Protein AF-A0A6I2MLL9-F1 (afdb_monomer)

Structure (mmCIF, N/CA/C/O backbone):
data_AF-A0A6I2MLL9-F1
#
_entry.id   AF-A0A6I2MLL9-F1
#
loop_
_atom_site.group_PDB
_atom_site.id
_atom_site.type_symbol
_atom_site.label_atom_id
_atom_site.label_alt_id
_atom_site.label_comp_id
_atom_site.label_asym_id
_atom_site.label_entity_id
_atom_site.label_seq_id
_atom_site.pdbx_PDB_ins_code
_atom_site.Cartn_x
_atom_site.Cartn_y
_atom_site.Cartn_z
_atom_site.occupancy
_atom_site.B_iso_or_equiv
_atom_site.auth_seq_id
_atom_site.auth_comp_id
_atom_site.auth_asym_id
_atom_site.auth_atom_id
_atom_site.pdbx_PDB_model_num
ATOM 1 N N . MET A 1 1 ? 61.452 -0.035 50.278 1.00 51.75 1 MET A N 1
ATOM 2 C CA . MET A 1 1 ? 60.110 0.114 49.667 1.00 51.75 1 MET A CA 1
ATOM 3 C C . MET A 1 1 ? 59.082 0.071 50.789 1.00 51.75 1 MET A C 1
ATOM 5 O O . MET A 1 1 ? 59.136 -0.863 51.577 1.00 51.75 1 MET A O 1
ATOM 9 N N . LYS A 1 2 ? 58.245 1.106 50.955 1.00 53.69 2 LYS A N 1
ATOM 10 C CA . LYS A 1 2 ? 57.252 1.154 52.046 1.00 53.69 2 LYS A CA 1
ATOM 11 C C . LYS A 1 2 ? 56.033 0.285 51.686 1.00 53.69 2 LYS A C 1
ATOM 13 O O . LYS A 1 2 ? 55.600 0.358 50.537 1.00 53.69 2 LYS A O 1
ATOM 18 N N . PRO A 1 3 ? 55.494 -0.520 52.620 1.00 58.69 3 PRO A N 1
ATOM 19 C CA . PRO A 1 3 ? 54.324 -1.349 52.356 1.00 58.69 3 PRO A CA 1
ATOM 20 C C . PRO A 1 3 ? 53.085 -0.472 52.155 1.00 58.69 3 PRO A C 1
ATOM 22 O O . PRO A 1 3 ? 52.876 0.505 52.876 1.00 58.69 3 PRO A O 1
ATOM 25 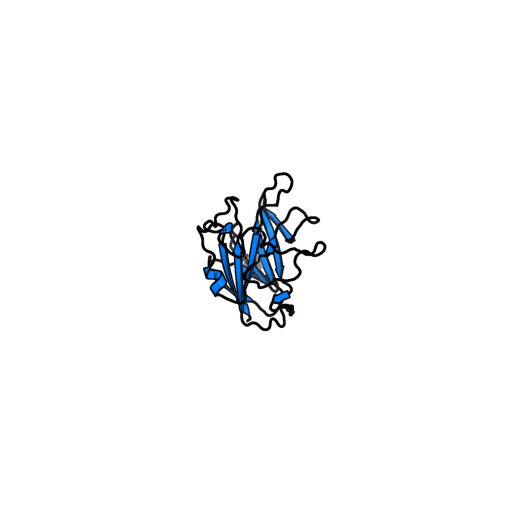N N . ILE A 1 4 ? 52.277 -0.819 51.155 1.00 56.56 4 ILE A N 1
ATOM 26 C CA . ILE A 1 4 ? 50.992 -0.170 50.893 1.00 56.56 4 ILE A CA 1
ATOM 27 C C . ILE A 1 4 ? 50.044 -0.541 52.046 1.00 56.56 4 ILE A C 1
ATOM 29 O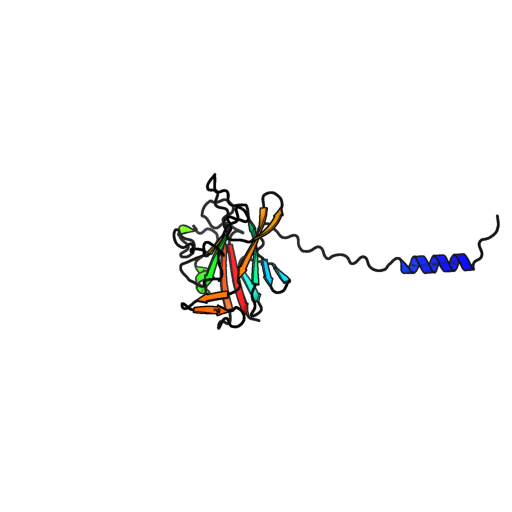 O . ILE A 1 4 ? 49.896 -1.729 52.338 1.00 56.56 4 ILE A O 1
ATOM 33 N N . PRO A 1 5 ? 49.412 0.434 52.719 1.00 59.66 5 PRO A N 1
ATOM 34 C CA . PRO A 1 5 ? 48.500 0.157 53.819 1.00 59.66 5 PRO A CA 1
ATOM 35 C C . PRO A 1 5 ? 47.262 -0.600 53.319 1.00 59.66 5 PRO A C 1
ATOM 37 O O . PRO A 1 5 ? 46.650 -0.241 52.312 1.00 59.66 5 PRO A O 1
ATOM 40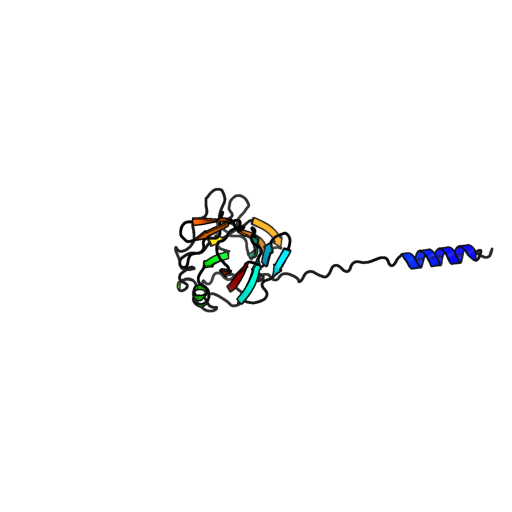 N N . THR A 1 6 ? 46.883 -1.649 54.050 1.00 58.16 6 THR A N 1
ATOM 41 C CA . THR A 1 6 ? 45.830 -2.628 53.717 1.00 58.16 6 THR A CA 1
ATOM 42 C C . THR A 1 6 ? 44.459 -1.995 53.447 1.00 58.16 6 THR A C 1
ATOM 44 O O . THR A 1 6 ? 43.634 -2.560 52.733 1.00 58.16 6 THR A O 1
ATOM 47 N N . THR A 1 7 ? 44.225 -0.788 53.960 1.00 57.75 7 THR A N 1
ATOM 48 C CA . THR A 1 7 ? 43.013 0.011 53.739 1.00 57.75 7 THR A CA 1
ATOM 49 C C . THR A 1 7 ? 42.881 0.544 52.309 1.00 57.75 7 THR A C 1
ATOM 51 O O . THR A 1 7 ? 41.764 0.651 51.808 1.00 57.75 7 THR A O 1
ATOM 54 N N . ILE A 1 8 ? 43.990 0.811 51.608 1.00 58.75 8 ILE A N 1
ATOM 55 C CA . ILE A 1 8 ? 43.969 1.261 50.203 1.00 58.75 8 ILE A CA 1
ATOM 56 C C . ILE A 1 8 ? 43.625 0.093 49.264 1.00 58.75 8 ILE A C 1
ATOM 58 O O . ILE A 1 8 ? 42.927 0.279 48.268 1.00 58.75 8 ILE A O 1
ATOM 62 N N . LEU A 1 9 ? 44.040 -1.129 49.615 1.00 56.50 9 LEU A N 1
ATOM 63 C CA . LEU A 1 9 ? 43.758 -2.330 48.824 1.00 56.50 9 LEU A CA 1
ATOM 64 C C . LEU A 1 9 ? 42.257 -2.680 48.823 1.00 56.50 9 LEU A C 1
ATOM 66 O O . LEU A 1 9 ? 41.707 -3.041 47.785 1.00 56.50 9 LEU A O 1
ATOM 70 N N . LEU A 1 10 ? 41.575 -2.500 49.960 1.00 57.16 10 LEU A N 1
ATOM 71 C CA . LEU A 1 10 ? 40.127 -2.720 50.079 1.00 57.16 10 LEU A CA 1
ATOM 72 C C . LEU A 1 10 ? 39.295 -1.699 49.285 1.00 57.16 10 LEU A C 1
ATOM 74 O O . LEU A 1 10 ? 38.270 -2.065 48.710 1.00 57.16 10 LEU A O 1
ATOM 78 N N . ALA A 1 11 ? 39.747 -0.445 49.192 1.00 57.94 11 ALA A N 1
ATOM 79 C CA . ALA A 1 11 ? 39.049 0.590 48.428 1.00 57.94 11 ALA A CA 1
ATOM 80 C C . ALA A 1 11 ? 39.082 0.326 46.909 1.00 57.94 11 ALA A C 1
ATOM 82 O O . ALA A 1 11 ? 38.084 0.537 46.223 1.00 57.94 11 ALA A O 1
ATOM 83 N N . ILE A 1 12 ? 40.192 -0.202 46.380 1.00 58.03 12 ILE A N 1
ATOM 84 C CA . ILE A 1 12 ? 40.334 -0.517 44.946 1.00 58.03 12 ILE A CA 1
ATOM 85 C C . ILE A 1 12 ? 39.449 -1.711 44.546 1.00 58.03 12 ILE A C 1
ATOM 87 O O . ILE A 1 12 ? 38.826 -1.691 43.484 1.00 58.03 12 ILE A O 1
ATOM 91 N N . ILE A 1 13 ? 39.312 -2.715 45.420 1.00 57.06 13 ILE A N 1
ATOM 92 C CA . ILE A 1 13 ? 38.417 -3.864 45.195 1.00 57.06 13 ILE A CA 1
ATOM 93 C C . ILE A 1 13 ? 36.946 -3.413 45.148 1.00 57.06 13 ILE A C 1
ATOM 95 O O . ILE A 1 13 ? 36.179 -3.890 44.312 1.00 57.06 13 ILE A O 1
ATOM 99 N N . PHE A 1 14 ? 36.556 -2.438 45.976 1.00 55.62 14 PHE A N 1
ATOM 100 C CA . PHE A 1 14 ? 35.184 -1.918 45.989 1.00 55.62 14 PHE A CA 1
ATOM 101 C C . PHE A 1 14 ? 34.828 -1.102 44.728 1.00 55.62 14 PHE A C 1
ATOM 103 O O . PHE A 1 14 ? 33.675 -1.111 44.286 1.00 55.62 14 PHE A O 1
ATOM 110 N N . PHE A 1 15 ? 35.809 -0.438 44.104 1.00 53.84 15 PHE A N 1
ATOM 111 C CA . PHE A 1 15 ? 35.608 0.281 42.838 1.00 53.84 15 PHE A CA 1
ATOM 112 C C . PHE A 1 15 ? 35.533 -0.653 41.620 1.00 53.84 15 PHE A C 1
ATOM 114 O O . PHE A 1 15 ? 34.729 -0.407 40.720 1.00 53.84 15 PHE A O 1
ATOM 121 N N . LEU A 1 16 ? 36.281 -1.760 41.605 1.00 53.75 16 LEU A N 1
ATOM 122 C CA . LEU A 1 16 ? 36.230 -2.733 40.503 1.00 53.75 16 LEU A CA 1
ATOM 123 C C . LEU A 1 16 ? 34.915 -3.531 40.463 1.00 53.75 16 LEU A C 1
ATOM 125 O O . LEU A 1 16 ? 34.459 -3.901 39.383 1.00 53.75 16 LEU A O 1
ATOM 129 N N . LEU A 1 17 ? 34.253 -3.729 41.607 1.00 51.34 17 LEU A N 1
ATOM 130 C CA . LEU A 1 17 ? 32.960 -4.426 41.677 1.00 51.34 17 LEU A CA 1
ATOM 131 C C . LEU A 1 17 ? 31.766 -3.579 41.202 1.00 51.34 17 LEU A C 1
ATOM 133 O O . LEU A 1 17 ? 30.697 -4.125 40.940 1.00 51.34 17 LEU A O 1
ATOM 137 N N . ASN A 1 18 ? 31.932 -2.261 41.042 1.00 53.94 18 ASN A N 1
ATOM 138 C CA . ASN A 1 18 ? 30.868 -1.365 40.570 1.00 53.94 18 ASN A CA 1
ATOM 139 C C . ASN A 1 18 ? 30.982 -0.979 39.083 1.00 53.94 18 ASN A C 1
ATOM 141 O O . ASN A 1 18 ? 30.074 -0.335 38.558 1.00 53.94 18 ASN A O 1
ATOM 145 N N . ALA A 1 19 ? 32.046 -1.395 38.384 1.00 51.09 19 ALA A N 1
ATOM 146 C CA . ALA A 1 19 ? 32.244 -1.105 36.959 1.00 51.09 19 ALA A CA 1
ATOM 147 C C . ALA A 1 19 ? 31.409 -1.999 36.015 1.00 51.09 19 ALA A C 1
ATOM 149 O O . ALA A 1 19 ? 31.299 -1.713 34.826 1.00 51.09 19 ALA A O 1
ATOM 150 N N . CYS A 1 20 ? 30.757 -3.045 36.530 1.00 52.75 20 CYS A N 1
ATOM 151 C CA . CYS A 1 20 ? 29.800 -3.861 35.778 1.00 52.75 20 CYS A CA 1
ATOM 152 C C . CYS A 1 20 ? 28.363 -3.360 35.985 1.00 52.75 20 CYS A C 1
ATOM 154 O O . CYS A 1 20 ? 27.497 -4.076 36.482 1.00 52.75 20 CYS A O 1
ATOM 156 N N . LYS A 1 21 ? 28.087 -2.111 35.600 1.00 48.53 21 LYS A N 1
ATOM 157 C CA . LYS A 1 21 ? 26.710 -1.647 35.400 1.00 48.53 21 LYS A CA 1
ATOM 158 C C . LYS A 1 21 ? 26.449 -1.465 33.910 1.00 48.53 21 LYS A C 1
ATOM 160 O O . LYS A 1 21 ? 26.687 -0.415 33.332 1.00 48.53 21 LYS A O 1
ATOM 165 N N . THR A 1 22 ? 25.915 -2.543 33.342 1.00 51.97 22 THR A N 1
ATOM 166 C CA . THR A 1 22 ? 24.921 -2.515 32.267 1.00 51.97 22 THR A CA 1
ATOM 167 C C . THR A 1 22 ? 25.407 -1.973 30.921 1.00 51.97 22 THR A C 1
ATOM 169 O O . THR A 1 22 ? 24.968 -0.919 30.463 1.00 51.97 22 THR A O 1
ATOM 172 N N . LEU A 1 23 ? 26.186 -2.781 30.192 1.00 46.34 23 LEU A N 1
ATOM 173 C CA . LEU A 1 23 ? 25.999 -2.813 28.741 1.00 46.34 23 LEU A CA 1
ATOM 174 C C . LEU A 1 23 ? 24.584 -3.359 28.515 1.00 46.34 23 LEU A C 1
ATOM 176 O O . LEU A 1 23 ? 24.350 -4.563 28.604 1.00 46.34 23 LEU A O 1
ATOM 180 N N . LYS A 1 24 ? 23.613 -2.470 28.290 1.00 42.84 24 LYS A N 1
ATOM 181 C CA . LYS A 1 24 ? 22.367 -2.875 27.646 1.00 42.84 24 LYS A CA 1
ATOM 182 C C . LYS A 1 24 ? 22.778 -3.358 26.266 1.00 42.84 24 LYS A C 1
ATOM 184 O O . LYS A 1 24 ? 23.082 -2.546 25.395 1.00 42.84 24 LYS A O 1
ATOM 189 N N . THR A 1 25 ? 22.854 -4.671 26.101 1.00 38.62 25 THR A N 1
ATOM 190 C CA . THR A 1 25 ? 22.885 -5.306 24.795 1.00 38.62 25 THR A CA 1
ATOM 191 C C . THR A 1 25 ? 21.660 -4.777 24.068 1.00 38.62 25 THR A C 1
ATOM 193 O O . THR A 1 25 ? 20.533 -5.130 24.405 1.00 38.62 25 THR A O 1
ATOM 196 N N . SER A 1 26 ? 21.876 -3.821 23.165 1.00 45.06 26 SER A N 1
ATOM 197 C CA . SER A 1 26 ? 20.872 -3.437 22.188 1.00 45.06 26 SER A CA 1
ATOM 198 C C . SER A 1 26 ? 20.525 -4.731 21.475 1.00 45.06 26 SER A C 1
ATOM 200 O O . SER A 1 26 ? 21.386 -5.303 20.802 1.00 45.06 26 SER A O 1
ATOM 202 N N . GLU A 1 27 ? 19.329 -5.265 21.725 1.00 40.50 27 GLU A N 1
ATOM 203 C CA . GLU A 1 27 ? 18.805 -6.355 20.919 1.00 40.50 27 GLU A CA 1
ATOM 204 C C . GLU A 1 27 ? 18.926 -5.889 19.474 1.00 40.50 27 GLU A C 1
ATOM 206 O O . GLU A 1 27 ? 18.352 -4.862 19.098 1.00 40.50 27 GLU A O 1
ATOM 211 N N . ALA A 1 28 ? 19.767 -6.579 18.700 1.00 40.81 28 ALA A N 1
ATOM 212 C CA . ALA A 1 28 ? 19.935 -6.288 17.293 1.00 40.81 28 ALA A CA 1
ATOM 213 C C . ALA A 1 28 ? 18.543 -6.365 16.669 1.00 40.81 28 ALA A C 1
ATOM 215 O O . ALA A 1 28 ? 17.958 -7.446 16.578 1.00 40.81 28 ALA A O 1
ATOM 216 N N . GLN A 1 29 ? 17.990 -5.202 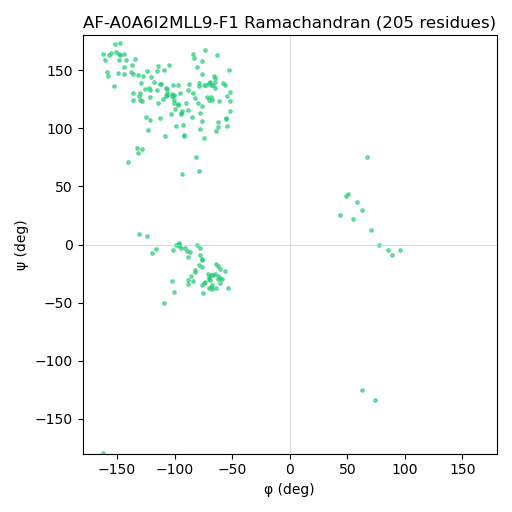16.315 1.00 46.34 29 GLN A N 1
ATOM 217 C CA . GLN A 1 29 ? 16.730 -5.129 15.596 1.00 46.34 29 GLN A CA 1
ATOM 218 C C . GLN A 1 29 ? 16.874 -6.042 14.373 1.00 46.34 29 GLN A C 1
ATOM 220 O O . GLN A 1 29 ? 17.917 -5.980 13.708 1.00 46.34 29 GLN A O 1
ATOM 225 N N . PRO A 1 30 ? 15.906 -6.935 14.101 1.00 51.78 30 PRO A N 1
ATOM 226 C CA . PRO A 1 30 ? 15.998 -7.838 12.965 1.00 51.78 30 PRO A CA 1
ATOM 227 C C . PRO A 1 30 ? 16.300 -7.014 11.713 1.00 51.78 30 PRO A C 1
ATOM 229 O O . PRO A 1 30 ? 15.601 -6.047 11.414 1.00 51.78 30 PRO A O 1
ATOM 232 N N . LYS A 1 31 ? 17.399 -7.353 11.028 1.00 58.50 31 LYS A N 1
ATOM 233 C CA . LYS A 1 31 ? 17.868 -6.615 9.856 1.00 58.50 31 LYS A CA 1
ATOM 234 C C . LYS A 1 31 ? 16.795 -6.708 8.773 1.00 58.50 31 LYS A C 1
ATOM 236 O O . LYS A 1 31 ? 16.625 -7.766 8.171 1.00 58.50 31 LYS A O 1
ATOM 241 N N . MET A 1 32 ? 16.071 -5.610 8.578 1.00 63.16 32 MET A N 1
ATOM 242 C CA . MET A 1 32 ? 14.992 -5.483 7.606 1.00 63.16 32 MET A CA 1
ATOM 243 C C . MET A 1 32 ? 15.505 -5.870 6.215 1.00 63.16 32 MET A C 1
ATOM 245 O O . MET A 1 32 ? 16.550 -5.389 5.765 1.00 63.16 32 MET A O 1
ATOM 249 N N . THR A 1 33 ? 14.797 -6.775 5.548 1.00 75.88 33 THR A N 1
ATOM 250 C CA . THR A 1 33 ? 15.112 -7.176 4.179 1.00 75.88 33 THR A CA 1
ATOM 251 C C . THR A 1 33 ? 14.510 -6.189 3.187 1.00 75.88 33 THR A C 1
ATOM 253 O O . THR A 1 33 ? 13.557 -5.465 3.478 1.00 75.88 33 THR A O 1
ATOM 256 N N . THR A 1 34 ? 15.027 -6.193 1.962 1.00 77.62 34 THR A N 1
ATOM 257 C CA . THR A 1 34 ? 14.516 -5.348 0.876 1.00 77.62 34 THR A CA 1
ATOM 258 C C . THR A 1 34 ? 13.064 -5.673 0.508 1.00 77.62 34 THR A C 1
ATOM 260 O O . THR A 1 34 ? 12.392 -4.840 -0.093 1.00 77.62 34 THR A O 1
ATOM 263 N N . THR A 1 35 ? 12.568 -6.857 0.892 1.00 83.19 35 THR A N 1
ATOM 264 C CA . THR A 1 35 ? 11.205 -7.352 0.630 1.00 83.19 35 THR A CA 1
ATOM 265 C C . THR A 1 35 ? 10.238 -7.182 1.799 1.00 83.19 35 THR A C 1
ATOM 267 O O . THR A 1 35 ? 9.069 -7.567 1.694 1.00 83.19 35 THR A O 1
ATOM 270 N N . ASP A 1 36 ? 10.708 -6.630 2.915 1.00 90.00 36 ASP A N 1
ATOM 271 C CA . ASP A 1 36 ? 9.875 -6.472 4.096 1.00 90.00 36 ASP A CA 1
ATOM 272 C C . ASP A 1 36 ? 8.853 -5.353 3.888 1.00 90.00 36 ASP A C 1
ATOM 274 O O . ASP A 1 36 ? 9.156 -4.270 3.382 1.00 90.00 36 ASP A O 1
ATOM 278 N N . LEU A 1 37 ? 7.628 -5.640 4.321 1.00 97.44 37 LEU A N 1
ATOM 279 C CA . LEU A 1 37 ? 6.569 -4.662 4.510 1.00 97.44 37 LEU A CA 1
ATOM 280 C C . LEU A 1 37 ? 6.381 -4.483 6.012 1.00 97.44 37 LEU A C 1
ATOM 282 O O . LEU A 1 37 ? 6.331 -5.462 6.756 1.00 97.44 37 LEU A O 1
ATOM 286 N N . ILE A 1 38 ? 6.269 -3.242 6.458 1.00 97.81 38 ILE A N 1
ATOM 287 C CA . ILE A 1 38 ? 6.095 -2.894 7.864 1.00 97.81 38 ILE A CA 1
ATOM 288 C C . ILE A 1 38 ? 4.804 -2.107 8.011 1.00 97.81 38 ILE A C 1
ATOM 290 O O . ILE A 1 38 ? 4.561 -1.154 7.276 1.00 97.81 38 ILE A O 1
ATOM 294 N N . VAL A 1 39 ? 4.001 -2.486 8.999 1.00 98.31 39 VAL A N 1
ATOM 295 C CA . VAL A 1 39 ? 2.899 -1.666 9.501 1.00 98.31 39 VAL A CA 1
ATOM 296 C C . VAL A 1 39 ? 3.431 -0.863 10.682 1.00 98.31 39 VAL A C 1
ATOM 298 O O . VAL A 1 39 ? 3.812 -1.447 11.700 1.00 98.31 39 VAL A O 1
ATOM 301 N N . PHE A 1 40 ? 3.483 0.461 10.551 1.00 98.31 40 PHE A N 1
ATOM 302 C CA . PHE A 1 40 ? 3.945 1.359 11.607 1.00 98.31 40 PHE A CA 1
ATOM 303 C C . PHE A 1 40 ? 2.776 2.125 12.221 1.00 98.31 40 PHE A C 1
ATOM 305 O O . PHE A 1 40 ? 1.987 2.743 11.513 1.00 98.31 40 PHE A O 1
ATOM 312 N N . GLN A 1 41 ? 2.656 2.083 13.547 1.00 97.94 41 GLN A N 1
ATOM 313 C CA . GLN A 1 41 ? 1.609 2.797 14.276 1.00 97.94 41 GLN A CA 1
ATOM 314 C C . GLN A 1 41 ? 2.067 3.131 15.696 1.00 97.94 41 GLN A C 1
ATOM 316 O O . GLN A 1 41 ? 2.628 2.272 16.376 1.00 97.94 41 GLN A O 1
ATOM 321 N N . ASP A 1 42 ? 1.793 4.356 16.159 1.00 95.69 42 ASP A N 1
ATOM 322 C CA . ASP A 1 42 ? 2.120 4.825 17.517 1.00 95.69 42 ASP A CA 1
ATOM 323 C C . ASP A 1 42 ? 3.597 4.559 17.904 1.00 95.69 42 ASP A C 1
ATOM 325 O O . ASP A 1 42 ? 3.900 4.073 18.993 1.00 95.69 42 ASP A O 1
ATOM 329 N N . GLY A 1 43 ? 4.538 4.818 16.987 1.00 96.25 43 GLY A N 1
ATOM 330 C CA . GLY A 1 43 ? 5.971 4.602 17.235 1.00 96.25 43 GLY A CA 1
ATOM 331 C C . GLY A 1 43 ? 6.429 3.140 17.159 1.00 96.25 43 GLY A C 1
ATOM 332 O O . GLY A 1 43 ? 7.617 2.871 17.328 1.00 96.25 43 GLY A O 1
ATOM 333 N N . LYS A 1 44 ? 5.523 2.191 16.895 1.00 96.75 44 LYS A N 1
ATOM 334 C CA . LYS A 1 44 ? 5.823 0.758 16.842 1.00 96.75 44 LYS A CA 1
ATOM 335 C C . LYS A 1 44 ? 5.815 0.230 15.411 1.00 96.75 44 LYS A C 1
ATOM 337 O O . LYS A 1 44 ? 4.819 0.358 14.703 1.00 96.75 44 LYS A O 1
ATOM 342 N N . GLU A 1 45 ? 6.889 -0.455 15.031 1.00 96.00 45 GLU A N 1
ATOM 343 C CA . GLU A 1 45 ? 6.974 -1.225 13.788 1.00 96.00 45 GLU A CA 1
ATOM 344 C C . GLU A 1 45 ? 6.461 -2.660 14.002 1.00 96.00 45 GLU A C 1
ATOM 346 O O . GLU A 1 45 ? 6.797 -3.330 14.980 1.00 96.00 45 GLU A O 1
ATOM 351 N N . THR A 1 46 ? 5.614 -3.134 13.087 1.00 96.44 46 THR A N 1
ATOM 352 C CA . THR A 1 46 ? 5.187 -4.536 12.992 1.00 96.44 46 THR A CA 1
ATOM 353 C C . THR A 1 46 ? 5.568 -5.061 11.615 1.00 96.44 46 THR A C 1
ATOM 355 O O . THR A 1 46 ? 4.966 -4.675 10.613 1.00 96.44 46 THR A O 1
ATOM 358 N N . VAL A 1 47 ? 6.584 -5.920 11.564 1.00 95.50 47 VAL A N 1
ATOM 359 C CA . VAL A 1 47 ? 7.077 -6.518 10.318 1.00 95.50 47 VAL A CA 1
ATOM 360 C C . VAL A 1 47 ? 6.099 -7.587 9.825 1.00 95.50 47 VAL A C 1
ATOM 362 O O . VAL A 1 47 ? 5.602 -8.397 10.604 1.00 95.50 47 VAL A O 1
ATOM 365 N N . VAL A 1 48 ? 5.837 -7.595 8.519 1.00 95.50 48 VAL A N 1
ATOM 366 C CA . VAL A 1 48 ? 5.025 -8.599 7.821 1.00 95.50 48 VAL A CA 1
ATOM 367 C C . VAL A 1 48 ? 5.948 -9.704 7.308 1.00 95.50 48 VAL A C 1
ATOM 369 O O . VAL A 1 48 ? 6.524 -9.631 6.214 1.00 95.50 48 VAL A O 1
ATOM 372 N N . HIS A 1 49 ? 6.092 -10.750 8.112 1.00 87.00 49 HIS A N 1
ATOM 373 C CA . HIS A 1 49 ? 7.004 -11.856 7.848 1.00 87.00 49 HIS A CA 1
ATOM 374 C C . HIS A 1 49 ? 6.501 -12.784 6.740 1.00 87.00 49 HIS A C 1
ATOM 376 O O . HIS A 1 49 ? 7.299 -13.354 5.992 1.00 87.00 49 HIS A O 1
ATOM 382 N N . LYS A 1 50 ? 5.180 -12.950 6.607 1.00 92.69 50 LYS A N 1
ATOM 383 C CA . LYS A 1 50 ? 4.583 -13.928 5.685 1.00 92.69 50 LYS A CA 1
ATOM 384 C C . LYS A 1 50 ? 4.002 -13.258 4.436 1.00 92.69 50 LYS A C 1
ATOM 386 O O . LYS A 1 50 ? 3.611 -12.096 4.483 1.00 92.69 50 LYS A O 1
ATOM 391 N N . PRO A 1 51 ? 3.904 -13.975 3.298 1.00 94.62 51 PRO A N 1
ATOM 392 C CA . PRO A 1 51 ? 3.184 -13.476 2.125 1.00 94.62 51 PRO A CA 1
ATOM 393 C C . PRO A 1 51 ? 1.714 -13.157 2.409 1.00 94.62 51 PRO A C 1
ATOM 395 O O . PRO A 1 51 ? 1.151 -12.273 1.776 1.00 94.62 51 PRO A O 1
ATOM 398 N N . VAL A 1 52 ? 1.103 -13.862 3.365 1.00 97.25 52 VAL A N 1
ATOM 399 C CA . VAL A 1 52 ? -0.258 -13.613 3.844 1.00 97.25 52 VAL A CA 1
ATOM 400 C C . VAL A 1 52 ? -0.223 -13.507 5.360 1.00 97.25 52 VAL A C 1
ATOM 402 O O . VAL A 1 52 ? 0.232 -14.438 6.029 1.00 97.25 52 VAL A O 1
ATOM 405 N N . GLU A 1 53 ? -0.693 -12.390 5.909 1.00 97.44 53 GLU A N 1
ATOM 406 C CA . GLU A 1 53 ? -0.605 -12.145 7.346 1.00 97.44 53 GLU A CA 1
ATOM 407 C C . GLU A 1 53 ? -1.764 -11.298 7.881 1.00 97.44 53 GLU A C 1
ATOM 409 O O . GLU A 1 53 ? -2.315 -10.436 7.199 1.00 97.44 53 GLU A O 1
ATOM 414 N N . THR A 1 54 ? -2.151 -11.555 9.132 1.00 98.19 54 THR A N 1
ATOM 415 C CA . THR A 1 54 ? -3.091 -10.702 9.865 1.00 98.19 54 THR A CA 1
ATOM 416 C C . THR A 1 54 ? -2.315 -9.796 10.807 1.00 98.19 54 THR A C 1
ATOM 418 O O . THR A 1 54 ? -1.616 -10.291 11.687 1.00 98.19 54 THR A O 1
ATOM 421 N N . VAL A 1 55 ? -2.510 -8.485 10.687 1.00 98.00 55 VAL A N 1
ATOM 422 C CA . VAL A 1 55 ? -1.907 -7.488 11.574 1.00 98.00 55 VAL A CA 1
ATOM 423 C C . VAL A 1 55 ? -3.009 -6.784 12.360 1.00 98.00 55 VAL A C 1
ATOM 425 O O . VAL A 1 55 ? -4.038 -6.385 11.812 1.00 98.00 55 VAL A O 1
ATOM 428 N N . LYS A 1 56 ? -2.812 -6.656 13.675 1.00 97.75 56 LYS A N 1
ATOM 429 C CA . LYS A 1 56 ? -3.734 -5.926 14.551 1.00 97.75 56 LYS A CA 1
ATOM 430 C C . LYS A 1 56 ? -3.321 -4.462 14.645 1.00 97.75 56 LYS A C 1
ATOM 432 O O . LYS A 1 56 ? -2.235 -4.176 15.150 1.00 97.75 56 LYS A O 1
ATOM 437 N N . ILE A 1 57 ? -4.219 -3.558 14.280 1.00 97.62 57 ILE A N 1
ATOM 438 C CA . ILE A 1 57 ? -4.022 -2.106 14.352 1.00 97.62 57 ILE A CA 1
ATOM 439 C C . ILE A 1 57 ? -4.992 -1.479 15.359 1.00 97.62 57 ILE A C 1
ATOM 441 O O . ILE A 1 57 ? -6.083 -1.987 15.596 1.00 97.62 57 ILE A O 1
ATOM 445 N N . GLY A 1 58 ? -4.591 -0.393 16.005 1.00 97.06 58 GLY A N 1
ATOM 446 C CA . GLY A 1 58 ? -5.489 0.455 16.781 1.00 97.06 58 GLY A CA 1
ATOM 447 C C . GLY A 1 58 ? -6.387 1.305 15.880 1.00 97.06 58 GLY A C 1
ATOM 448 O O . GLY A 1 58 ? -6.144 1.438 14.680 1.00 97.06 58 GLY A O 1
ATOM 449 N N . LYS A 1 59 ? -7.414 1.914 16.479 1.00 96.00 59 LYS A N 1
ATOM 450 C CA . LYS A 1 59 ? -8.292 2.900 15.830 1.00 96.00 59 LYS A CA 1
ATOM 451 C C . LYS A 1 59 ? -7.619 4.276 15.757 1.00 96.00 59 LYS A C 1
ATOM 453 O O . LYS A 1 59 ? -8.033 5.227 16.415 1.00 96.00 59 LYS A O 1
ATOM 458 N N . LYS A 1 60 ? -6.509 4.339 15.031 1.00 96.69 60 LYS A N 1
ATOM 459 C CA . LYS A 1 60 ? -5.689 5.531 14.803 1.00 96.69 60 LYS A CA 1
ATOM 460 C C . LYS A 1 60 ? -5.008 5.422 13.448 1.00 96.69 60 LYS A C 1
ATOM 462 O O . LYS A 1 60 ? -4.955 4.341 12.862 1.00 96.69 60 LYS A O 1
ATOM 467 N N . GLU A 1 61 ? -4.483 6.543 12.985 1.00 97.38 61 GLU A N 1
ATOM 468 C CA . GLU A 1 61 ? -3.633 6.626 11.801 1.00 97.38 61 GLU A CA 1
ATOM 469 C C . GLU A 1 61 ? -2.462 5.640 11.903 1.00 97.38 61 GLU A C 1
ATOM 471 O O . GLU A 1 61 ? -2.022 5.271 12.998 1.00 97.38 61 GLU A O 1
ATOM 476 N N . PHE A 1 62 ? -2.001 5.158 10.759 1.00 98.12 62 PHE A N 1
ATOM 477 C CA . PHE A 1 62 ? -0.847 4.273 10.643 1.00 98.12 62 PHE A CA 1
ATOM 478 C C . PHE A 1 62 ? -0.210 4.484 9.273 1.00 98.12 62 PHE A C 1
ATOM 480 O O . PHE A 1 62 ? -0.773 5.167 8.419 1.00 98.12 62 PHE A O 1
ATOM 487 N N . SER A 1 63 ? 0.941 3.871 9.046 1.00 98.38 63 SER A N 1
ATOM 488 C CA . SER A 1 63 ? 1.606 3.908 7.752 1.00 98.38 63 SER A CA 1
ATOM 489 C C . SER A 1 63 ? 2.105 2.527 7.339 1.00 98.38 63 SER A C 1
ATOM 491 O O . SER A 1 63 ? 2.248 1.604 8.154 1.00 98.38 63 SER A O 1
ATOM 493 N N . LEU A 1 64 ? 2.341 2.377 6.039 1.00 98.62 64 LEU A N 1
ATOM 494 C CA . LEU A 1 64 ? 3.071 1.250 5.474 1.00 98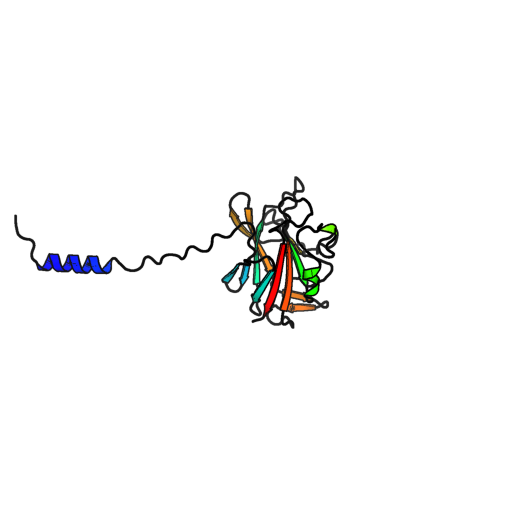.62 64 LEU A CA 1
ATOM 495 C C . LEU A 1 64 ? 4.488 1.702 5.139 1.00 98.62 64 LEU A C 1
ATOM 497 O O . LEU A 1 64 ? 4.662 2.686 4.424 1.00 98.62 64 LEU A O 1
ATOM 501 N N . ARG A 1 65 ? 5.494 0.968 5.615 1.00 98.06 65 ARG A N 1
ATOM 502 C CA . ARG A 1 65 ? 6.907 1.232 5.317 1.00 98.06 65 ARG A CA 1
ATOM 503 C C . ARG A 1 65 ? 7.538 0.064 4.587 1.00 98.06 65 ARG A C 1
ATOM 505 O O . ARG A 1 65 ? 7.264 -1.091 4.912 1.00 98.06 65 ARG A O 1
ATOM 512 N N . PHE A 1 66 ? 8.376 0.360 3.606 1.00 97.19 66 PHE A N 1
ATOM 513 C CA . PHE A 1 66 ? 8.994 -0.649 2.745 1.00 97.19 66 PHE A CA 1
ATOM 514 C C . PHE A 1 66 ? 10.209 -0.077 2.012 1.00 97.19 66 PHE A C 1
ATOM 516 O O . PHE A 1 66 ? 10.376 1.139 1.926 1.00 97.19 66 PHE A O 1
ATOM 523 N N . TYR A 1 67 ? 11.043 -0.959 1.456 1.00 95.69 67 TYR A N 1
ATOM 524 C CA . TYR A 1 67 ? 12.139 -0.559 0.574 1.00 95.69 67 TYR A CA 1
ATOM 525 C C . TYR A 1 67 ? 11.745 -0.637 -0.900 1.00 95.69 67 TYR A C 1
ATOM 527 O O . TYR A 1 67 ? 11.285 -1.682 -1.379 1.00 95.69 67 TYR A O 1
ATOM 535 N N . ASN A 1 68 ? 12.008 0.439 -1.640 1.00 95.81 68 ASN A N 1
ATOM 536 C CA . ASN A 1 68 ? 11.911 0.452 -3.098 1.00 95.81 68 ASN A CA 1
ATOM 537 C C . ASN A 1 68 ? 12.998 1.333 -3.727 1.00 95.81 68 ASN A C 1
ATOM 539 O O . ASN A 1 68 ? 13.621 2.141 -3.044 1.00 95.81 68 ASN A O 1
ATOM 543 N N . LYS A 1 69 ? 13.228 1.175 -5.030 1.00 95.44 69 LYS A N 1
ATOM 544 C CA . LYS A 1 69 ? 14.106 2.065 -5.796 1.00 95.44 69 LYS A CA 1
ATOM 545 C C . LYS A 1 69 ? 13.406 3.395 -6.096 1.00 95.44 69 LYS A C 1
ATOM 547 O O . LYS A 1 69 ? 12.177 3.485 -6.087 1.00 95.44 69 LYS A O 1
ATOM 552 N N . ARG A 1 70 ? 14.204 4.428 -6.368 1.00 95.62 70 ARG A N 1
ATOM 553 C CA . ARG A 1 70 ? 13.725 5.741 -6.824 1.00 95.62 70 ARG A CA 1
ATOM 554 C C . ARG A 1 70 ? 13.064 5.614 -8.198 1.00 95.62 70 ARG A C 1
ATOM 556 O O . ARG A 1 70 ? 13.578 4.905 -9.054 1.00 95.62 70 ARG A O 1
ATOM 563 N N . TYR A 1 71 ? 11.958 6.317 -8.423 1.00 94.50 71 TYR A N 1
ATOM 564 C CA . TYR A 1 71 ? 11.379 6.457 -9.758 1.00 94.50 71 TYR A CA 1
ATOM 565 C C . TYR A 1 71 ? 12.279 7.345 -10.621 1.00 94.50 71 TYR A C 1
ATOM 567 O O . TYR A 1 71 ? 12.536 8.492 -10.244 1.00 94.50 71 TYR A O 1
ATOM 575 N N . ASP A 1 72 ? 12.700 6.824 -11.773 1.00 93.12 72 ASP A N 1
ATOM 576 C CA . ASP A 1 72 ? 13.458 7.551 -12.789 1.00 93.12 72 ASP A CA 1
ATOM 577 C C . ASP A 1 72 ? 12.512 8.019 -13.911 1.00 93.12 72 ASP A C 1
ATOM 579 O O . ASP A 1 72 ? 12.099 7.216 -14.758 1.00 93.12 72 ASP A O 1
ATOM 583 N N . PRO A 1 73 ? 12.122 9.306 -13.918 1.00 89.25 73 PRO A N 1
ATOM 584 C CA . PRO A 1 73 ? 11.228 9.839 -14.933 1.00 89.25 73 PRO A CA 1
ATOM 585 C C . PRO A 1 73 ? 11.898 10.090 -16.285 1.00 89.25 73 PRO A C 1
ATOM 587 O O . PRO A 1 73 ? 11.173 10.223 -17.266 1.00 89.25 73 PRO A O 1
ATOM 590 N N . GLU A 1 74 ? 13.226 10.195 -16.344 1.00 91.25 74 GLU A N 1
ATOM 591 C CA . GLU A 1 74 ? 13.952 10.474 -17.588 1.00 91.25 74 GLU A CA 1
ATOM 592 C C . GLU A 1 74 ? 13.999 9.218 -18.457 1.00 91.25 74 GLU A C 1
ATOM 594 O O . GLU A 1 74 ? 13.723 9.278 -19.653 1.00 91.25 74 GLU A O 1
ATOM 599 N N . ASN A 1 75 ? 14.243 8.066 -17.826 1.00 91.06 75 ASN A N 1
ATOM 600 C CA . ASN A 1 75 ? 14.271 6.761 -18.490 1.00 91.06 75 ASN A CA 1
ATOM 601 C C . ASN A 1 75 ? 12.941 5.991 -18.390 1.00 91.06 75 ASN A C 1
ATOM 603 O O . ASN A 1 75 ? 12.835 4.873 -18.890 1.00 91.06 75 ASN A O 1
ATOM 607 N N . ILE A 1 76 ? 11.917 6.575 -17.752 1.00 88.12 76 ILE A N 1
ATOM 608 C CA . ILE A 1 76 ? 10.576 5.985 -17.569 1.00 88.12 76 ILE A CA 1
ATOM 609 C C . ILE A 1 76 ? 10.647 4.636 -16.814 1.00 88.12 76 ILE A C 1
ATOM 611 O O . ILE A 1 76 ? 9.882 3.703 -17.060 1.00 88.12 76 ILE A O 1
ATOM 615 N N . ILE A 1 77 ? 11.562 4.519 -15.847 1.00 90.88 77 ILE A N 1
ATOM 616 C CA . ILE A 1 77 ? 11.745 3.295 -15.052 1.00 90.88 77 ILE A CA 1
ATOM 617 C C . ILE A 1 77 ? 10.880 3.383 -13.795 1.00 90.88 77 ILE A C 1
ATOM 619 O O . ILE A 1 77 ? 11.264 3.960 -12.776 1.00 90.88 77 ILE A O 1
ATOM 623 N N . LEU A 1 78 ? 9.678 2.812 -13.881 1.00 89.31 78 LEU A N 1
ATOM 624 C CA . LEU A 1 78 ? 8.590 2.965 -12.910 1.00 89.31 78 LEU A CA 1
ATOM 625 C C . LEU A 1 78 ? 8.728 2.054 -11.677 1.00 89.31 78 LEU A C 1
ATOM 627 O O . LEU A 1 78 ? 7.972 1.099 -11.500 1.00 89.31 78 LEU A O 1
ATOM 631 N N . HIS A 1 79 ? 9.633 2.393 -10.761 1.00 93.56 79 HIS A N 1
ATOM 632 C CA . HIS A 1 79 ? 9.717 1.733 -9.455 1.00 93.56 79 HIS A CA 1
ATOM 633 C C . HIS A 1 79 ? 8.579 2.170 -8.525 1.00 93.56 79 HIS A C 1
ATOM 635 O O . HIS A 1 79 ? 8.676 3.161 -7.799 1.00 93.56 79 HIS A O 1
ATOM 641 N N . TH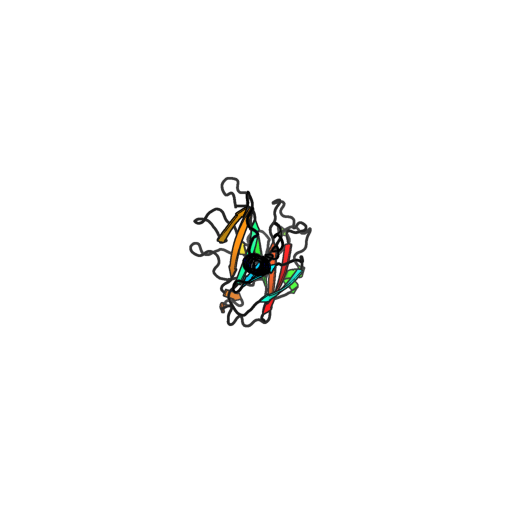R A 1 80 ? 7.473 1.425 -8.556 1.00 94.44 80 THR A N 1
ATOM 642 C CA . THR A 1 80 ? 6.246 1.779 -7.830 1.00 94.44 80 THR A CA 1
ATOM 643 C C . THR A 1 80 ? 5.783 0.689 -6.887 1.00 94.44 80 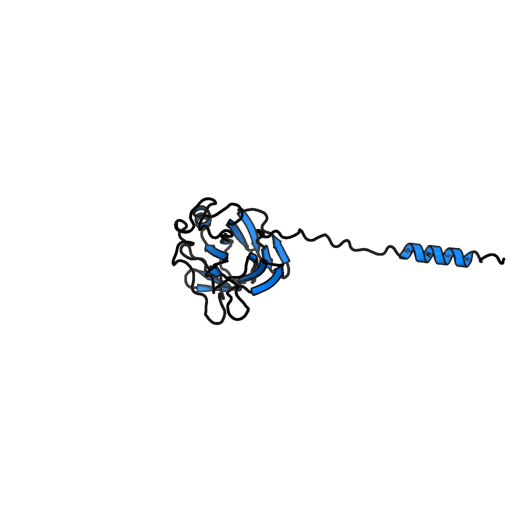THR A C 1
ATOM 645 O O . THR A 1 80 ? 5.997 -0.496 -7.132 1.00 94.44 80 THR A O 1
ATOM 648 N N . ALA A 1 81 ? 5.137 1.102 -5.797 1.00 96.56 81 ALA A N 1
ATOM 649 C CA . ALA A 1 81 ? 4.334 0.197 -4.989 1.00 96.56 81 ALA A CA 1
ATOM 650 C C . ALA A 1 81 ? 2.860 0.414 -5.332 1.00 96.56 81 ALA A C 1
ATOM 652 O O . ALA A 1 81 ? 2.357 1.546 -5.308 1.00 96.56 81 ALA A O 1
ATOM 653 N N . ARG A 1 82 ? 2.172 -0.682 -5.651 1.00 97.88 82 ARG A N 1
ATOM 654 C CA . ARG A 1 82 ? 0.735 -0.711 -5.910 1.00 97.88 82 ARG A CA 1
ATOM 655 C C . ARG A 1 82 ? 0.022 -1.238 -4.671 1.00 97.88 82 ARG A C 1
ATOM 657 O O . ARG A 1 82 ? 0.308 -2.338 -4.201 1.00 97.88 82 ARG A O 1
ATOM 664 N N . ILE A 1 83 ? -0.892 -0.434 -4.135 1.00 98.62 83 ILE A N 1
ATOM 665 C CA . ILE A 1 83 ? -1.582 -0.707 -2.869 1.00 98.62 83 ILE A CA 1
ATOM 666 C C . ILE A 1 83 ? -3.086 -0.713 -3.129 1.00 98.62 83 ILE A C 1
ATOM 668 O O . ILE A 1 83 ? -3.723 0.341 -3.213 1.00 98.62 83 ILE A O 1
ATOM 672 N N . ALA A 1 84 ? -3.658 -1.903 -3.282 1.00 98.62 84 ALA A N 1
ATOM 673 C CA . ALA A 1 84 ? -5.100 -2.087 -3.401 1.00 98.62 84 ALA A CA 1
ATOM 674 C C . ALA A 1 84 ? -5.678 -2.467 -2.036 1.00 98.62 84 ALA A C 1
ATOM 676 O O . ALA A 1 84 ? -5.077 -3.263 -1.311 1.00 98.62 84 ALA A O 1
ATOM 677 N N . ALA A 1 85 ? -6.820 -1.886 -1.672 1.00 98.62 85 ALA A N 1
ATOM 678 C CA . ALA A 1 85 ? -7.454 -2.114 -0.380 1.00 98.62 85 ALA A CA 1
ATOM 679 C C . ALA A 1 85 ? -8.940 -2.428 -0.538 1.00 98.62 85 ALA A C 1
ATOM 681 O O . ALA A 1 85 ? -9.605 -1.886 -1.416 1.00 98.62 85 ALA A O 1
ATOM 682 N N . PHE A 1 86 ? -9.473 -3.289 0.327 1.00 98.12 86 PHE A N 1
ATOM 683 C CA . PHE A 1 86 ? -10.800 -3.877 0.152 1.00 98.12 86 PHE A CA 1
ATOM 684 C C . PHE A 1 86 ? -11.527 -4.052 1.482 1.00 98.12 86 PHE A C 1
ATOM 686 O O . PHE A 1 86 ? -10.908 -4.282 2.521 1.00 98.12 86 PHE A O 1
ATOM 693 N N . LYS A 1 87 ? -12.863 -4.030 1.432 1.00 97.81 87 LYS A N 1
ATOM 694 C CA . LYS A 1 87 ? -13.717 -4.523 2.528 1.00 97.81 87 LYS A CA 1
ATOM 695 C C . LYS A 1 87 ? -13.979 -6.025 2.443 1.00 97.81 87 LYS A C 1
ATOM 697 O O . LYS A 1 87 ? -14.268 -6.646 3.457 1.00 97.81 87 LYS A O 1
ATOM 702 N N . ASP A 1 88 ? -13.928 -6.580 1.238 1.00 97.00 88 ASP A N 1
ATOM 703 C CA . ASP A 1 88 ? -14.232 -7.979 0.961 1.00 97.00 88 ASP A CA 1
ATOM 704 C C . ASP A 1 88 ? -12.930 -8.802 0.910 1.00 97.00 88 ASP A C 1
ATOM 706 O O . ASP A 1 88 ? -12.074 -8.507 0.068 1.00 97.00 88 ASP A O 1
ATOM 710 N N . PRO A 1 89 ? -12.753 -9.821 1.776 1.00 97.06 89 PRO A N 1
ATOM 711 C CA . PRO A 1 89 ? -11.559 -10.664 1.765 1.00 97.06 89 PRO A CA 1
ATOM 712 C C . PRO A 1 89 ? -11.354 -11.406 0.446 1.00 97.06 89 PRO A C 1
ATOM 714 O O . PRO A 1 89 ? -10.207 -11.652 0.083 1.00 97.06 89 PRO A O 1
ATOM 717 N N . LEU A 1 90 ? -12.425 -11.731 -0.290 1.00 97.31 90 LEU A N 1
ATOM 718 C CA . LEU A 1 90 ? -12.336 -12.522 -1.522 1.00 97.31 90 LEU A CA 1
ATOM 719 C C . LEU A 1 90 ? -11.544 -11.805 -2.625 1.00 97.31 90 LEU A C 1
ATOM 721 O O . LEU A 1 90 ? -11.076 -12.435 -3.572 1.00 97.31 90 LEU A O 1
ATOM 725 N N . GLN A 1 91 ? -11.337 -10.488 -2.509 1.00 98.00 91 GLN A N 1
ATOM 726 C CA . GLN A 1 91 ? -10.470 -9.754 -3.434 1.00 98.00 91 GLN A CA 1
ATOM 727 C C . GLN A 1 91 ? -8.995 -10.156 -3.305 1.00 98.00 91 GLN A C 1
ATOM 729 O O . GLN A 1 91 ? -8.255 -10.061 -4.285 1.00 98.00 91 GLN A O 1
ATOM 734 N N . LEU A 1 92 ? -8.565 -10.640 -2.133 1.00 97.69 92 LEU A N 1
ATOM 735 C CA . LEU A 1 92 ? -7.205 -11.140 -1.930 1.00 97.69 92 LEU A CA 1
ATOM 736 C C . LEU A 1 92 ? -6.939 -12.438 -2.700 1.00 97.69 92 LEU A C 1
ATOM 738 O O . LEU A 1 92 ? -5.789 -12.701 -3.050 1.00 97.69 92 LEU A O 1
ATOM 742 N N . ASP A 1 93 ? -7.965 -13.231 -2.998 1.00 96.75 93 ASP A N 1
ATOM 743 C CA . ASP A 1 93 ? -7.815 -14.500 -3.722 1.00 96.75 93 ASP A CA 1
ATOM 744 C C . ASP A 1 93 ? -7.640 -14.292 -5.234 1.00 96.75 93 ASP A C 1
ATOM 746 O O . ASP A 1 93 ? -7.111 -15.161 -5.927 1.00 96.75 93 ASP A O 1
ATOM 750 N N . LYS A 1 94 ? -8.002 -13.103 -5.737 1.00 97.38 94 LYS A N 1
ATOM 751 C CA . LYS A 1 94 ? -7.910 -12.714 -7.156 1.00 97.38 94 LYS A CA 1
ATOM 752 C C . LYS A 1 94 ? -6.506 -12.331 -7.626 1.00 97.38 94 LYS A C 1
ATOM 754 O O . LYS A 1 94 ? -6.331 -12.003 -8.793 1.00 97.38 94 LYS A O 1
ATOM 759 N N . VAL A 1 95 ? -5.523 -12.320 -6.731 1.00 98.12 95 VAL A N 1
ATOM 760 C CA . VAL A 1 95 ? -4.132 -11.994 -7.057 1.00 98.12 95 VAL A CA 1
ATOM 761 C C . VAL A 1 95 ? -3.218 -13.050 -6.475 1.00 98.12 95 VAL A C 1
ATOM 763 O O . VAL A 1 95 ? -3.290 -13.340 -5.287 1.00 98.12 95 VAL A O 1
ATOM 766 N N . ASN A 1 96 ? -2.343 -13.635 -7.279 1.00 98.00 96 ASN A N 1
ATOM 767 C CA . ASN A 1 96 ? -1.406 -14.656 -6.832 1.00 98.00 96 ASN A CA 1
ATOM 768 C C . ASN A 1 96 ? -0.063 -14.483 -7.538 1.00 98.00 96 ASN A C 1
ATOM 770 O O . ASN A 1 96 ? 0.025 -13.867 -8.598 1.00 98.00 96 ASN A O 1
ATOM 774 N N . VAL A 1 97 ? 0.982 -15.037 -6.927 1.00 97.88 97 VAL A N 1
ATOM 775 C CA . VAL A 1 97 ? 2.301 -15.139 -7.560 1.00 97.88 97 VAL A CA 1
ATOM 776 C C . VAL A 1 97 ? 2.171 -15.928 -8.866 1.00 97.88 97 VAL A C 1
ATOM 778 O O . VAL A 1 97 ? 1.445 -16.920 -8.919 1.00 97.88 97 VAL A O 1
ATOM 781 N N . GLY A 1 98 ? 2.867 -15.473 -9.904 1.00 98.31 98 GLY A N 1
ATOM 782 C CA . GLY A 1 98 ? 2.839 -16.011 -11.261 1.00 98.31 98 GLY A CA 1
ATOM 783 C C . GLY A 1 98 ? 1.769 -15.400 -12.168 1.00 98.31 98 GLY A C 1
ATOM 784 O O . GLY A 1 98 ? 1.791 -15.657 -13.367 1.00 98.31 98 GLY A O 1
ATOM 785 N N . MET A 1 99 ? 0.844 -14.591 -11.641 1.00 98.31 99 MET A N 1
ATOM 786 C CA . MET A 1 99 ? -0.136 -13.891 -12.477 1.00 98.31 99 MET A CA 1
ATOM 787 C C . MET A 1 99 ? 0.499 -12.702 -13.193 1.00 98.31 99 MET A C 1
ATOM 789 O O . MET A 1 99 ? 1.338 -12.005 -12.616 1.00 98.31 99 MET A O 1
ATOM 793 N N . SER A 1 100 ? 0.031 -12.416 -14.410 1.00 98.06 100 SER A N 1
ATOM 794 C CA . SER A 1 100 ? 0.282 -11.112 -15.009 1.00 98.06 100 SER A CA 1
ATOM 795 C C . SER A 1 100 ? -0.499 -10.042 -14.262 1.00 98.06 100 SER A C 1
ATOM 797 O O . SER A 1 100 ? -1.661 -10.218 -13.887 1.00 98.06 100 SER A O 1
ATOM 799 N N . MET A 1 101 ? 0.134 -8.895 -14.067 1.00 96.81 101 MET A N 1
ATOM 800 C CA . MET A 1 101 ? -0.496 -7.741 -13.449 1.00 96.81 101 MET A CA 1
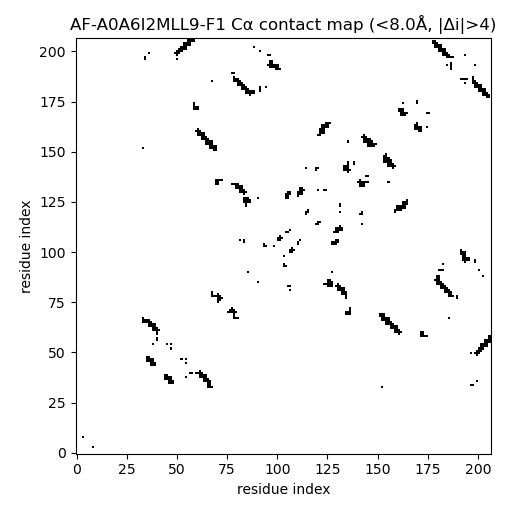ATOM 801 C C . MET A 1 101 ? -1.691 -7.212 -14.247 1.00 96.81 101 MET A C 1
ATOM 803 O O . MET A 1 101 ? -2.626 -6.681 -13.648 1.00 96.81 101 MET A O 1
ATOM 807 N N . SER A 1 102 ? -1.684 -7.371 -15.576 1.00 96.94 102 SER A N 1
ATOM 808 C CA . SER A 1 102 ? -2.813 -6.991 -16.434 1.00 96.94 102 SER A CA 1
ATOM 809 C C . SER A 1 102 ? -4.068 -7.818 -16.169 1.00 96.94 102 SER A C 1
ATOM 811 O O . SER A 1 102 ? -5.168 -7.324 -16.403 1.00 96.94 102 SER A O 1
ATOM 813 N N . ASP A 1 103 ? -3.911 -9.035 -15.646 1.00 97.44 103 ASP A N 1
ATOM 814 C CA . ASP A 1 103 ? -5.015 -9.967 -15.399 1.00 97.44 103 ASP A CA 1
ATOM 815 C C . ASP A 1 103 ? -5.637 -9.770 -14.010 1.00 97.44 103 ASP A C 1
ATOM 817 O O . ASP A 1 103 ? -6.695 -10.318 -13.701 1.00 97.44 103 ASP A O 1
ATOM 821 N N . VAL A 1 104 ? -4.988 -8.977 -13.152 1.00 97.75 104 VAL A N 1
ATOM 822 C CA . VAL A 1 104 ? -5.480 -8.662 -11.812 1.00 97.75 104 VAL A CA 1
ATOM 823 C C . VAL A 1 104 ? -6.382 -7.426 -11.899 1.00 97.75 104 VAL A C 1
ATOM 825 O O . VAL A 1 104 ? -5.885 -6.334 -12.194 1.00 97.75 104 VAL A O 1
ATOM 828 N N . PRO A 1 105 ? -7.692 -7.535 -11.589 1.00 95.25 105 PRO A N 1
ATOM 829 C CA . PRO A 1 105 ? -8.665 -6.481 -11.883 1.00 95.25 105 PRO A CA 1
ATOM 830 C C . PRO A 1 105 ? -8.295 -5.097 -11.354 1.00 95.25 105 PRO A C 1
ATOM 832 O O . PRO A 1 105 ? -8.522 -4.116 -12.044 1.00 95.25 105 PRO A O 1
ATOM 835 N N . TYR A 1 106 ? -7.693 -5.017 -10.168 1.00 97.06 106 TYR A N 1
ATOM 836 C CA . TYR A 1 106 ? -7.311 -3.764 -9.513 1.00 97.06 106 TYR A CA 1
ATOM 837 C C . TYR A 1 106 ? -5.849 -3.351 -9.728 1.00 97.06 106 TYR A C 1
ATOM 839 O O . TYR A 1 106 ? -5.454 -2.322 -9.192 1.00 97.06 106 TYR A O 1
ATOM 847 N N . PHE A 1 107 ? -5.037 -4.115 -10.470 1.00 96.81 107 PHE A N 1
ATOM 848 C CA . PHE A 1 107 ? -3.663 -3.729 -10.851 1.00 96.81 107 PHE A CA 1
ATOM 849 C C . PHE A 1 107 ? -3.464 -3.555 -12.360 1.00 96.81 107 PHE A C 1
ATOM 851 O O . PHE A 1 107 ? -2.392 -3.113 -12.782 1.00 96.81 107 PHE A O 1
ATOM 858 N N . SER A 1 108 ? -4.495 -3.839 -13.154 1.00 94.38 108 SER A N 1
ATOM 859 C CA . SER A 1 108 ? -4.489 -3.642 -14.600 1.00 94.38 108 SER A CA 1
ATOM 860 C C . SER A 1 108 ? -4.335 -2.163 -14.997 1.00 94.38 108 SER A C 1
ATOM 862 O O . SER A 1 108 ? -4.511 -1.240 -14.190 1.00 94.38 108 SER A O 1
ATOM 864 N N . GLY A 1 109 ? -3.969 -1.914 -16.256 1.00 92.38 109 GLY A N 1
ATOM 865 C CA . GLY A 1 109 ? -3.802 -0.556 -16.780 1.00 92.38 109 GLY A CA 1
ATOM 866 C C . GLY A 1 109 ? -5.067 0.295 -16.606 1.00 92.38 109 GLY A C 1
ATOM 867 O O . GLY A 1 109 ? -6.176 -0.175 -16.829 1.00 92.38 109 GLY A O 1
ATOM 868 N N . GLY A 1 110 ? -4.904 1.555 -16.193 1.00 92.88 110 GLY A N 1
ATOM 869 C CA . GLY A 1 110 ? -6.021 2.488 -15.979 1.00 92.88 110 GLY A CA 1
ATOM 870 C C . GLY A 1 110 ? -6.701 2.407 -14.606 1.00 92.88 110 GLY A C 1
ATOM 871 O O . GLY A 1 110 ? -7.534 3.252 -14.299 1.00 92.88 110 GLY A O 1
ATOM 872 N N . THR A 1 111 ? -6.314 1.460 -13.746 1.00 96.69 111 THR A N 1
ATOM 873 C CA . THR A 1 111 ? -6.908 1.284 -12.399 1.00 96.69 111 THR A CA 1
ATOM 874 C C . THR A 1 111 ? -6.192 2.067 -11.294 1.00 96.69 111 THR A C 1
ATOM 876 O O . THR A 1 111 ? -6.601 2.054 -10.130 1.00 96.69 111 THR A O 1
ATOM 879 N N . GLY A 1 112 ? -5.100 2.751 -11.642 1.00 96.31 112 GLY A N 1
ATOM 880 C CA . GLY A 1 112 ? -4.354 3.592 -10.716 1.00 96.31 112 GLY A CA 1
ATOM 881 C C . GLY A 1 112 ? -5.174 4.812 -10.308 1.00 96.31 112 GLY A C 1
ATOM 882 O O . GLY A 1 112 ? -5.612 5.593 -11.151 1.00 96.31 112 GLY A O 1
ATOM 883 N N . LEU A 1 113 ? -5.355 4.999 -9.005 1.00 95.19 113 LEU A N 1
ATOM 884 C CA . LEU A 1 113 ? -6.048 6.160 -8.464 1.00 95.19 113 LEU A CA 1
ATOM 885 C C . LEU A 1 113 ? -5.264 7.445 -8.758 1.00 95.19 113 LEU A C 1
ATOM 887 O O . LEU A 1 113 ? -4.032 7.491 -8.704 1.00 95.19 113 LEU A O 1
ATOM 891 N N . ALA A 1 114 ? -5.997 8.520 -9.038 1.00 90.25 114 ALA A N 1
ATOM 892 C CA . ALA A 1 114 ? -5.417 9.850 -9.062 1.00 90.25 114 ALA A CA 1
ATOM 893 C C . ALA A 1 114 ? -5.110 10.285 -7.622 1.00 90.25 114 ALA A C 1
ATOM 895 O O . ALA A 1 114 ? -5.980 10.244 -6.749 1.00 90.25 114 ALA A O 1
ATOM 896 N N . ALA A 1 115 ? -3.869 10.698 -7.387 1.00 88.25 115 ALA A N 1
ATOM 897 C CA . ALA A 1 115 ? -3.499 11.406 -6.172 1.00 88.25 115 ALA A CA 1
ATOM 898 C C . ALA A 1 115 ? -3.893 12.883 -6.310 1.00 88.25 115 ALA A C 1
ATOM 900 O O . ALA A 1 115 ? -3.926 13.419 -7.421 1.00 88.25 115 ALA A O 1
ATOM 901 N N . ASN A 1 116 ? -4.158 13.552 -5.193 1.00 85.56 116 ASN A N 1
ATOM 902 C CA . ASN A 1 116 ? -4.266 15.004 -5.187 1.00 85.56 116 ASN A CA 1
ATOM 903 C C . ASN A 1 116 ? -2.887 15.610 -5.507 1.00 85.56 116 ASN A C 1
ATOM 905 O O . ASN A 1 116 ? -1.870 15.147 -4.988 1.00 85.56 116 ASN A O 1
ATOM 909 N N . SER A 1 117 ? -2.853 16.641 -6.353 1.00 73.69 117 SER A N 1
ATOM 910 C CA . SER A 1 117 ? -1.609 17.258 -6.828 1.00 73.69 117 SER A CA 1
ATOM 911 C C . SER A 1 117 ? -0.760 17.886 -5.722 1.00 73.69 117 SER A C 1
ATOM 913 O O . SER A 1 117 ? 0.451 17.966 -5.883 1.00 73.69 117 SER A O 1
ATOM 915 N N . ASN A 1 118 ? -1.376 18.320 -4.619 1.00 73.12 118 ASN A N 1
ATOM 916 C CA . ASN A 1 118 ? -0.704 19.096 -3.575 1.00 73.12 118 ASN A CA 1
ATOM 917 C C . ASN A 1 118 ? -0.354 18.255 -2.341 1.00 73.12 118 ASN A C 1
ATOM 919 O O . ASN A 1 118 ? 0.622 18.548 -1.662 1.00 73.12 118 ASN A O 1
ATOM 923 N N . ILE A 1 119 ? -1.163 17.237 -2.033 1.00 75.94 119 ILE A N 1
ATOM 924 C CA . ILE A 1 119 ? -1.046 16.449 -0.789 1.00 75.94 119 ILE A CA 1
ATOM 925 C C . ILE A 1 119 ? -0.776 14.959 -1.031 1.00 75.94 119 ILE A C 1
ATOM 927 O O . ILE A 1 119 ? -0.539 14.217 -0.085 1.00 75.94 119 ILE A O 1
ATOM 931 N N . GLY A 1 120 ? -0.814 14.489 -2.281 1.00 84.25 120 GLY A N 1
ATOM 932 C CA . GLY A 1 120 ? -0.720 13.064 -2.580 1.00 84.25 120 GLY A CA 1
ATOM 933 C C . GLY A 1 120 ? -2.018 12.323 -2.243 1.00 84.25 120 GLY A C 1
ATOM 934 O O . GLY A 1 120 ? -3.106 12.750 -2.636 1.00 84.25 120 GLY A O 1
ATOM 935 N N . TYR A 1 121 ? -1.911 11.180 -1.566 1.00 91.44 121 TYR A N 1
ATOM 936 C CA . TYR A 1 121 ? -3.077 10.445 -1.076 1.00 91.44 121 TYR A CA 1
ATOM 937 C C . TYR A 1 121 ? -3.330 10.800 0.388 1.00 91.44 121 TYR A C 1
ATOM 939 O O . TYR A 1 121 ? -2.488 10.561 1.242 1.00 91.44 121 TYR A O 1
ATOM 947 N N . ASP A 1 122 ? -4.512 11.334 0.668 1.00 92.25 122 ASP A N 1
ATOM 948 C CA . ASP A 1 122 ? -4.980 11.723 2.003 1.00 92.25 122 ASP A CA 1
ATOM 949 C C . ASP A 1 122 ? -5.834 10.638 2.675 1.00 92.25 122 ASP A C 1
ATOM 951 O O . ASP A 1 122 ? -6.331 10.817 3.784 1.00 92.25 122 ASP A O 1
ATOM 955 N N . LYS A 1 123 ? -6.061 9.518 1.987 1.00 95.31 123 LYS A N 1
ATOM 956 C CA . LYS A 1 123 ? -6.915 8.425 2.445 1.00 95.31 123 LYS A CA 1
ATOM 957 C C . LYS A 1 123 ? -6.574 7.128 1.729 1.00 95.31 123 LYS A C 1
ATOM 959 O O . LYS A 1 123 ? -6.244 7.136 0.544 1.00 95.31 123 LYS A O 1
ATOM 964 N N . LEU A 1 124 ? -6.756 6.006 2.421 1.00 97.75 124 LEU A N 1
ATOM 965 C CA . LEU A 1 124 ? -6.776 4.690 1.795 1.00 97.75 124 LEU A CA 1
ATOM 966 C C . LEU A 1 124 ? -8.190 4.407 1.275 1.00 97.75 124 LEU A C 1
ATOM 968 O O . LEU A 1 124 ? -9.130 4.195 2.044 1.00 97.75 124 LEU A O 1
ATOM 972 N N . ARG A 1 125 ? -8.351 4.397 -0.047 1.00 97.62 125 ARG A N 1
ATOM 973 C CA . ARG A 1 125 ? -9.618 4.040 -0.701 1.00 97.62 125 ARG A CA 1
ATOM 974 C C . ARG A 1 125 ? -9.806 2.526 -0.753 1.00 97.62 125 ARG A C 1
ATOM 976 O O . ARG A 1 125 ? -8.991 1.831 -1.355 1.00 97.62 125 ARG A O 1
ATOM 983 N N . LEU A 1 126 ? -10.894 2.022 -0.171 1.00 97.94 126 LEU A N 1
ATOM 984 C CA . LEU A 1 126 ? -11.246 0.604 -0.233 1.00 97.94 126 LEU A CA 1
ATOM 985 C C . LEU A 1 126 ? -12.174 0.373 -1.429 1.00 97.94 126 LEU A C 1
ATOM 987 O O . LEU A 1 126 ? -13.365 0.689 -1.371 1.00 97.94 126 LEU A O 1
ATOM 991 N N . ARG A 1 127 ? -11.622 -0.171 -2.514 1.00 96.69 127 ARG A N 1
ATOM 992 C CA . ARG A 1 127 ? -12.308 -0.418 -3.786 1.00 96.69 127 ARG A CA 1
ATOM 993 C C . ARG A 1 127 ? -11.806 -1.706 -4.425 1.00 96.69 127 ARG A C 1
ATOM 995 O O . ARG A 1 127 ? -10.630 -2.032 -4.335 1.00 96.69 127 ARG A O 1
ATOM 1002 N N . ASN A 1 128 ? -12.693 -2.410 -5.118 1.00 96.75 128 ASN A N 1
ATOM 1003 C CA . ASN A 1 128 ? -12.375 -3.706 -5.728 1.00 96.75 128 ASN A CA 1
ATOM 1004 C C . ASN A 1 128 ? -11.762 -3.585 -7.138 1.00 96.75 128 ASN A C 1
ATOM 1006 O O . ASN A 1 128 ? -11.373 -4.595 -7.718 1.00 96.75 128 ASN A O 1
ATOM 1010 N N . ASP A 1 129 ? -11.705 -2.373 -7.690 1.00 96.25 129 ASP A N 1
ATOM 1011 C CA . ASP A 1 129 ? -11.368 -2.062 -9.085 1.00 96.25 129 ASP A CA 1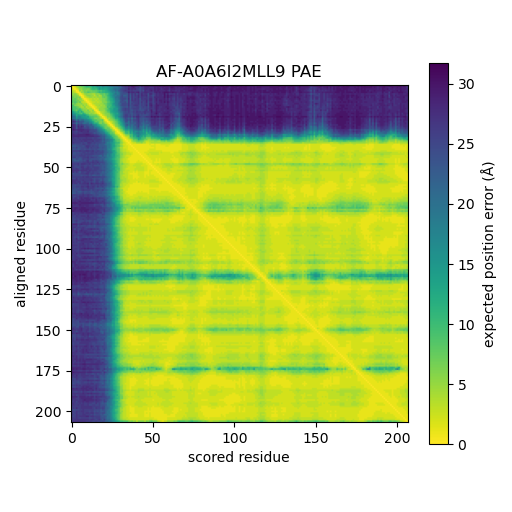
ATOM 1012 C C . ASP A 1 129 ? -10.195 -1.079 -9.225 1.00 96.25 129 ASP A C 1
ATOM 1014 O O . ASP A 1 129 ? -9.921 -0.601 -10.322 1.00 96.25 129 ASP A O 1
ATOM 1018 N N . ALA A 1 130 ? -9.519 -0.734 -8.126 1.00 97.31 130 ALA A N 1
ATOM 1019 C CA . ALA A 1 130 ? -8.519 0.324 -8.128 1.00 97.31 130 ALA A CA 1
ATOM 1020 C C . ALA A 1 130 ? -7.386 0.078 -7.129 1.00 97.31 130 ALA A C 1
ATOM 1022 O O . ALA A 1 130 ? -7.547 -0.629 -6.131 1.00 97.31 130 ALA A O 1
ATOM 1023 N N . HIS A 1 131 ? -6.250 0.731 -7.367 1.00 98.31 131 HIS A N 1
ATOM 1024 C CA . HIS A 1 131 ? -5.113 0.734 -6.452 1.00 98.31 131 HIS A CA 1
ATOM 1025 C C . HIS A 1 131 ? -4.502 2.125 -6.306 1.00 98.31 131 HIS A C 1
ATOM 1027 O O . HIS A 1 131 ? -4.552 2.958 -7.210 1.00 98.31 131 HIS A O 1
ATOM 1033 N N . HIS A 1 132 ? -3.850 2.363 -5.173 1.00 98.00 132 HIS A N 1
ATOM 1034 C CA . HIS A 1 132 ? -2.964 3.506 -5.010 1.00 98.00 132 HIS A CA 1
ATOM 1035 C C . HIS A 1 132 ? -1.667 3.182 -5.736 1.00 98.00 132 HIS A C 1
ATOM 1037 O O . HIS A 1 132 ? -0.987 2.205 -5.420 1.00 98.00 132 HIS A O 1
ATOM 1043 N N . TYR A 1 133 ? -1.346 4.001 -6.726 1.00 94.81 133 TYR A N 1
ATOM 1044 C CA . TYR A 1 133 ? -0.084 3.945 -7.447 1.00 94.81 133 TYR A CA 1
ATOM 1045 C C . TYR A 1 133 ? 0.889 4.929 -6.802 1.00 94.81 133 TYR A C 1
ATOM 1047 O O . TYR A 1 133 ? 0.638 6.141 -6.849 1.00 94.81 133 TYR A O 1
ATOM 1055 N N . THR A 1 134 ? 1.945 4.427 -6.162 1.00 95.38 134 THR A N 1
ATOM 1056 C CA . THR A 1 134 ? 2.847 5.227 -5.319 1.00 95.38 134 THR A CA 1
ATOM 1057 C C . THR A 1 134 ? 4.288 5.185 -5.836 1.00 95.38 134 THR A C 1
ATOM 1059 O O . THR A 1 134 ? 4.731 4.169 -6.367 1.00 95.38 134 THR A O 1
ATOM 1062 N N . TYR A 1 135 ? 5.011 6.300 -5.718 1.00 95.00 135 TYR A N 1
ATOM 1063 C CA . TYR A 1 135 ? 6.395 6.446 -6.176 1.00 95.00 135 TYR A CA 1
ATOM 1064 C C . TYR A 1 135 ? 7.112 7.542 -5.381 1.00 95.00 135 TYR A C 1
ATOM 1066 O O . TYR A 1 135 ? 6.469 8.384 -4.748 1.00 95.00 135 TYR A O 1
ATOM 1074 N N . TYR A 1 136 ? 8.438 7.570 -5.480 1.00 95.69 136 TYR A N 1
ATOM 1075 C CA . TYR A 1 136 ? 9.271 8.663 -4.990 1.00 95.69 136 TYR A CA 1
ATOM 1076 C C . TYR A 1 136 ? 10.340 9.009 -6.028 1.00 95.69 136 TYR A C 1
ATOM 1078 O O . TYR A 1 136 ? 11.103 8.130 -6.425 1.00 95.69 136 TYR A O 1
ATOM 1086 N N . THR A 1 137 ? 10.403 10.271 -6.458 1.00 94.62 137 THR A N 1
ATOM 1087 C CA . THR A 1 137 ? 11.510 10.796 -7.278 1.00 94.62 137 THR A CA 1
ATOM 1088 C C . THR A 1 137 ? 12.357 11.758 -6.457 1.00 94.62 137 THR A C 1
ATOM 1090 O O . THR A 1 137 ? 13.574 11.610 -6.403 1.00 94.62 137 THR A O 1
ATOM 1093 N N . ASN A 1 138 ? 11.717 12.726 -5.807 1.00 94.00 138 ASN A N 1
ATOM 1094 C CA . ASN A 1 138 ? 12.302 13.703 -4.889 1.00 94.00 138 ASN A CA 1
ATOM 1095 C C . ASN A 1 138 ? 11.172 14.323 -4.043 1.00 94.00 138 ASN A C 1
ATOM 1097 O O . ASN A 1 138 ? 10.008 13.961 -4.222 1.00 94.00 138 ASN A O 1
ATOM 1101 N N . GLU A 1 139 ? 11.497 15.251 -3.142 1.00 92.44 139 GLU A N 1
ATOM 1102 C CA . GLU A 1 139 ? 10.502 15.872 -2.254 1.00 92.44 139 GLU A CA 1
ATOM 1103 C C . GLU A 1 139 ? 9.383 16.620 -2.992 1.00 92.44 139 GLU A C 1
ATOM 1105 O O . GLU A 1 139 ? 8.235 16.572 -2.552 1.00 92.44 139 GLU A O 1
ATOM 1110 N N . ASP A 1 140 ? 9.683 17.226 -4.142 1.00 91.44 140 ASP A N 1
ATOM 1111 C CA . ASP A 1 140 ? 8.706 17.984 -4.934 1.00 91.44 140 ASP A CA 1
ATOM 1112 C C . ASP A 1 140 ? 7.833 17.081 -5.822 1.00 91.44 140 ASP A C 1
ATOM 1114 O O . ASP A 1 140 ? 6.738 17.455 -6.244 1.00 91.44 140 ASP A O 1
ATOM 1118 N N . ARG A 1 141 ? 8.305 15.865 -6.124 1.00 91.12 141 ARG A N 1
ATOM 1119 C CA . ARG A 1 141 ? 7.642 14.898 -7.006 1.00 91.12 141 ARG A CA 1
ATOM 1120 C C . ARG A 1 141 ? 7.615 13.520 -6.351 1.00 91.12 141 ARG A C 1
ATOM 1122 O O . ARG A 1 141 ? 8.414 12.630 -6.661 1.00 91.12 141 ARG A O 1
ATOM 1129 N N . LYS A 1 142 ? 6.621 13.317 -5.488 1.00 93.50 142 LYS A N 1
ATOM 1130 C CA . LYS A 1 142 ? 6.432 12.077 -4.723 1.00 93.50 142 LYS A CA 1
ATOM 1131 C C . LYS A 1 142 ? 4.964 11.751 -4.454 1.00 93.50 142 LYS A C 1
ATOM 1133 O O . LYS A 1 142 ? 4.080 12.595 -4.559 1.00 93.50 142 LYS A O 1
ATOM 1138 N N . ARG A 1 143 ? 4.723 10.494 -4.084 1.00 94.25 143 ARG A N 1
ATOM 1139 C CA . ARG A 1 143 ? 3.485 9.984 -3.464 1.00 94.25 143 ARG A CA 1
ATOM 1140 C C . ARG A 1 143 ? 3.774 9.131 -2.219 1.00 94.25 143 ARG A C 1
ATOM 1142 O O . ARG A 1 143 ? 2.885 8.444 -1.727 1.00 94.25 143 ARG A O 1
ATOM 1149 N N . LEU A 1 144 ? 5.028 9.130 -1.780 1.00 95.50 144 LEU A N 1
ATOM 1150 C CA . LEU A 1 144 ? 5.572 8.418 -0.628 1.00 95.50 144 LEU A CA 1
ATOM 1151 C C . LEU A 1 144 ? 6.526 9.362 0.083 1.00 95.50 144 LEU A C 1
ATOM 1153 O O . LEU A 1 144 ? 7.185 10.147 -0.589 1.00 95.50 144 LEU A O 1
ATOM 1157 N N . ASN A 1 145 ? 6.652 9.261 1.396 1.00 95.88 145 ASN A N 1
ATOM 1158 C CA . ASN A 1 145 ? 7.661 10.003 2.139 1.00 95.88 145 ASN A CA 1
ATOM 1159 C C . ASN A 1 145 ? 8.971 9.216 2.184 1.00 95.88 145 ASN A C 1
ATOM 1161 O O . ASN A 1 145 ? 8.958 7.997 2.357 1.00 95.88 145 ASN A O 1
ATOM 1165 N N . LEU A 1 146 ? 10.100 9.905 2.010 1.00 96.94 146 LEU A N 1
ATOM 1166 C CA . LEU A 1 146 ? 11.420 9.317 2.199 1.00 96.94 146 LEU A CA 1
ATOM 1167 C C . LEU A 1 146 ? 11.767 9.326 3.687 1.00 96.94 146 LEU A C 1
ATOM 1169 O O . LEU A 1 146 ? 11.727 10.373 4.327 1.00 96.94 146 LEU A O 1
ATOM 1173 N N . LEU A 1 147 ? 12.119 8.160 4.224 1.00 96.38 147 LEU A N 1
ATOM 1174 C CA . LEU A 1 147 ? 12.599 8.019 5.599 1.00 96.38 147 LEU A CA 1
ATOM 1175 C C . LEU A 1 147 ? 14.121 7.905 5.660 1.00 96.38 147 LEU A C 1
ATOM 1177 O O . LEU A 1 147 ? 14.747 8.453 6.561 1.00 96.38 147 LEU A O 1
ATOM 1181 N N . GLU A 1 148 ? 14.704 7.149 4.732 1.00 95.19 148 GLU A N 1
ATOM 1182 C CA . GLU A 1 148 ? 16.128 6.819 4.740 1.00 95.19 148 GLU A CA 1
ATOM 1183 C C . GLU A 1 148 ? 16.597 6.433 3.334 1.00 95.19 148 GLU A C 1
ATOM 1185 O O . GLU A 1 148 ? 15.867 5.777 2.586 1.00 95.19 148 GLU A O 1
ATOM 1190 N N . GLU A 1 149 ? 17.836 6.784 2.998 1.00 94.62 149 GLU A N 1
ATOM 1191 C CA . GLU A 1 149 ? 18.530 6.289 1.810 1.00 94.62 149 GLU A CA 1
ATOM 1192 C C . GLU A 1 149 ? 19.526 5.192 2.208 1.00 94.62 149 GLU A C 1
ATOM 1194 O O . GLU A 1 149 ? 20.340 5.374 3.111 1.00 94.62 149 GLU A O 1
ATOM 1199 N N . ASN A 1 150 ? 19.478 4.049 1.525 1.00 89.31 150 ASN A N 1
ATOM 1200 C CA . ASN A 1 150 ? 20.384 2.922 1.730 1.00 89.31 150 ASN A CA 1
ATOM 1201 C C . ASN A 1 150 ? 20.923 2.442 0.373 1.00 89.31 150 ASN A C 1
ATOM 1203 O O . ASN A 1 150 ? 20.436 1.475 -0.223 1.00 89.31 150 ASN A O 1
ATOM 1207 N N . GLY A 1 151 ? 21.911 3.176 -0.144 1.00 89.31 151 GLY A N 1
ATOM 1208 C CA . GLY A 1 151 ? 22.425 2.979 -1.499 1.00 89.31 151 GLY A CA 1
ATOM 1209 C C . GLY A 1 151 ? 21.344 3.260 -2.546 1.00 89.31 151 GLY A C 1
ATOM 1210 O O . GLY A 1 151 ? 20.738 4.326 -2.547 1.00 89.31 151 GLY A O 1
ATOM 1211 N N . GLU A 1 152 ? 21.078 2.296 -3.430 1.00 90.38 152 GLU A N 1
ATOM 1212 C CA . GLU A 1 152 ? 20.028 2.419 -4.458 1.00 90.38 152 GLU A CA 1
ATOM 1213 C C . GLU A 1 152 ? 18.597 2.246 -3.921 1.00 90.38 152 GLU A C 1
ATOM 1215 O O . GLU A 1 152 ? 17.628 2.496 -4.642 1.00 90.38 152 GLU A O 1
ATOM 1220 N N . LEU A 1 153 ? 18.444 1.768 -2.684 1.00 94.00 153 LEU A N 1
ATOM 1221 C CA . LEU A 1 153 ? 17.142 1.519 -2.075 1.00 94.00 153 LEU A CA 1
ATOM 1222 C C . LEU A 1 153 ? 16.772 2.639 -1.113 1.00 94.00 153 LEU A C 1
ATOM 1224 O O . LEU A 1 153 ? 17.572 3.081 -0.296 1.00 94.00 153 LEU A O 1
ATOM 1228 N N . LEU A 1 154 ? 15.513 3.046 -1.177 1.00 95.62 154 LEU A N 1
ATOM 1229 C CA . LEU A 1 154 ? 14.915 4.054 -0.320 1.00 95.62 154 LEU A CA 1
ATOM 1230 C C . LEU A 1 154 ? 13.981 3.363 0.668 1.00 95.62 154 LEU A C 1
ATOM 1232 O O . LEU A 1 154 ? 13.140 2.563 0.248 1.00 95.62 154 LEU A O 1
ATOM 1236 N N . LYS A 1 155 ? 14.101 3.672 1.962 1.00 96.56 155 LYS A N 1
ATOM 1237 C CA . LYS A 1 155 ? 13.054 3.354 2.939 1.00 96.56 155 LYS A CA 1
ATOM 1238 C C . LYS A 1 155 ? 11.956 4.393 2.760 1.00 96.56 155 LYS A C 1
ATOM 1240 O O . LYS A 1 155 ? 12.175 5.578 3.007 1.00 96.56 155 LYS A O 1
ATOM 1245 N N . LEU A 1 156 ? 10.796 3.946 2.304 1.00 97.38 156 LEU A N 1
ATOM 1246 C CA . LEU A 1 156 ? 9.669 4.801 1.953 1.00 97.38 156 LEU A CA 1
ATOM 1247 C C . LEU A 1 156 ? 8.495 4.553 2.895 1.00 97.38 156 LEU A C 1
ATOM 1249 O O . LEU A 1 156 ? 8.342 3.454 3.432 1.00 97.38 156 LEU A O 1
ATOM 1253 N N . GLU A 1 157 ? 7.663 5.574 3.063 1.00 97.81 157 GLU A N 1
ATOM 1254 C CA . GLU A 1 157 ? 6.464 5.553 3.892 1.00 97.81 157 GLU A CA 1
ATOM 1255 C C . GLU A 1 157 ? 5.230 5.984 3.094 1.00 97.81 157 GLU A C 1
ATOM 1257 O O . GLU A 1 157 ? 5.246 6.977 2.365 1.00 97.81 157 GLU A O 1
ATOM 1262 N N . PHE A 1 158 ? 4.154 5.213 3.237 1.00 97.88 158 PHE A N 1
ATOM 1263 C CA . PHE A 1 158 ? 2.821 5.532 2.746 1.00 97.88 158 PHE A CA 1
ATOM 1264 C C . PHE A 1 158 ? 1.885 5.757 3.934 1.00 97.88 158 PHE A C 1
ATOM 1266 O O . PHE A 1 158 ? 1.530 4.801 4.631 1.00 97.88 158 PHE A O 1
ATOM 1273 N N . ASP A 1 159 ? 1.496 7.010 4.156 1.00 96.94 159 ASP A N 1
ATOM 1274 C CA . ASP A 1 159 ? 0.642 7.403 5.275 1.00 96.94 159 ASP A CA 1
ATOM 1275 C C . ASP A 1 159 ? -0.831 7.086 5.018 1.00 96.94 159 ASP A C 1
ATOM 1277 O O . ASP A 1 159 ? -1.359 7.286 3.923 1.00 96.94 159 ASP A O 1
ATOM 1281 N N . ILE A 1 160 ? -1.511 6.590 6.053 1.00 97.56 160 ILE A N 1
ATOM 1282 C CA . ILE A 1 160 ? -2.928 6.223 6.014 1.00 97.56 160 ILE A CA 1
ATOM 1283 C C . ILE A 1 160 ? -3.644 6.908 7.189 1.00 97.56 160 ILE A C 1
ATOM 1285 O O . ILE A 1 160 ? -3.865 6.296 8.243 1.00 97.56 160 ILE A O 1
ATOM 1289 N N . PRO A 1 161 ? -4.017 8.193 7.032 1.00 95.88 161 PRO A N 1
ATOM 1290 C CA . PRO A 1 161 ? -4.689 8.945 8.092 1.00 95.88 161 PRO A CA 1
ATOM 1291 C C . PRO A 1 161 ? -6.206 8.674 8.145 1.00 95.88 161 PRO A C 1
ATOM 1293 O O . PRO A 1 161 ? -6.848 8.807 9.189 1.00 95.88 161 PRO A O 1
ATOM 1296 N N . ALA A 1 162 ? -6.799 8.244 7.028 1.00 96.62 162 ALA A N 1
ATOM 1297 C CA . ALA A 1 162 ? -8.233 8.002 6.895 1.00 96.62 162 ALA A CA 1
ATOM 1298 C C . ALA A 1 162 ? -8.539 6.858 5.918 1.00 96.62 162 ALA A C 1
ATOM 1300 O O . ALA A 1 162 ? -7.701 6.468 5.101 1.00 96.62 162 ALA A O 1
ATOM 1301 N N . LEU A 1 163 ? -9.770 6.349 5.985 1.00 97.69 163 LEU A N 1
ATOM 1302 C CA . LEU A 1 163 ? -10.328 5.411 5.015 1.00 97.69 163 LEU A CA 1
ATOM 1303 C C . LEU A 1 163 ? -11.409 6.091 4.179 1.00 97.69 163 LEU A C 1
ATOM 1305 O O . LEU A 1 163 ? -12.135 6.949 4.671 1.00 97.69 163 LEU A O 1
ATOM 1309 N N . TYR A 1 164 ? -11.574 5.639 2.941 1.00 97.00 164 TYR A N 1
ATOM 1310 C CA . TYR A 1 164 ? -12.712 6.014 2.107 1.00 97.00 164 TYR A CA 1
ATOM 1311 C C . TYR A 1 164 ? -13.371 4.787 1.508 1.00 97.00 164 TYR A C 1
ATOM 1313 O O . TYR A 1 164 ? -12.716 3.988 0.832 1.00 97.00 164 TYR A O 1
ATOM 1321 N N . TYR A 1 165 ? -14.666 4.639 1.756 1.00 96.31 165 TYR A N 1
ATOM 1322 C CA . TYR A 1 165 ? -15.482 3.556 1.222 1.00 96.31 165 TYR A CA 1
ATOM 1323 C C . TYR A 1 165 ? -16.965 3.925 1.294 1.00 96.31 165 TYR A C 1
ATOM 1325 O O . TYR A 1 165 ? -17.346 4.771 2.094 1.00 96.31 165 TYR A O 1
ATOM 1333 N N . ASN A 1 166 ? -17.813 3.282 0.479 1.00 93.88 166 ASN A N 1
ATOM 1334 C CA . ASN A 1 166 ? -19.243 3.631 0.373 1.00 93.88 166 ASN A CA 1
ATOM 1335 C C . ASN A 1 166 ? -19.461 5.144 0.172 1.00 93.88 166 ASN A C 1
ATOM 1337 O O . ASN A 1 166 ? -20.290 5.756 0.843 1.00 93.88 166 ASN A O 1
ATOM 1341 N N . ASP A 1 167 ? -18.628 5.746 -0.677 1.00 93.88 167 ASP A N 1
ATOM 1342 C CA . ASP A 1 167 ? -18.643 7.174 -0.998 1.00 93.88 167 ASP A CA 1
ATOM 1343 C C . ASP A 1 167 ? -18.529 8.119 0.211 1.00 93.88 167 ASP A C 1
ATOM 1345 O O . ASP A 1 167 ? -18.884 9.292 0.130 1.00 93.88 167 ASP A O 1
ATOM 1349 N N . THR A 1 168 ? -17.988 7.620 1.325 1.00 95.38 168 THR A N 1
ATOM 1350 C CA . THR A 1 168 ? -17.884 8.336 2.597 1.00 95.38 168 THR A CA 1
ATOM 1351 C C . THR A 1 168 ? -16.456 8.272 3.141 1.00 95.38 168 THR A C 1
ATOM 1353 O O . THR A 1 168 ? -15.789 7.235 3.069 1.00 95.38 168 THR A O 1
ATOM 1356 N N . ASP A 1 169 ? -15.986 9.395 3.688 1.00 95.12 169 ASP A N 1
ATOM 1357 C CA . ASP A 1 169 ? -14.717 9.488 4.413 1.00 95.12 169 ASP A CA 1
ATOM 1358 C C . ASP A 1 169 ? -14.908 9.057 5.873 1.00 95.12 169 ASP A C 1
ATOM 1360 O O . ASP A 1 169 ? -15.786 9.556 6.578 1.00 95.12 169 ASP A O 1
ATOM 1364 N N . TYR A 1 170 ? -14.039 8.168 6.347 1.00 96.50 170 TYR A N 1
ATOM 1365 C CA . TYR A 1 170 ? -14.015 7.695 7.725 1.00 96.50 170 TYR A CA 1
ATOM 1366 C C . TYR A 1 170 ? -12.661 7.988 8.353 1.00 96.50 170 TYR A C 1
ATOM 1368 O O . TYR A 1 170 ? -11.609 7.588 7.847 1.00 96.50 170 TYR A O 1
ATOM 1376 N N . LYS A 1 171 ? -12.683 8.645 9.512 1.00 95.31 171 LYS A N 1
ATOM 1377 C CA . LYS A 1 171 ? -11.487 8.781 10.345 1.00 95.31 171 LYS A CA 1
ATOM 1378 C C . LYS A 1 171 ? -11.072 7.404 10.851 1.00 95.31 171 LYS A C 1
ATOM 1380 O O . LYS A 1 171 ? -11.920 6.590 11.212 1.00 95.31 171 LYS A O 1
ATOM 1385 N N . MET A 1 172 ? -9.769 7.171 10.985 1.00 93.62 172 MET A N 1
ATOM 1386 C CA . MET A 1 172 ? -9.259 5.910 11.538 1.00 93.62 172 MET A CA 1
ATOM 1387 C C . MET A 1 172 ? -9.725 5.626 12.977 1.00 93.62 172 MET A C 1
ATOM 1389 O O . MET A 1 172 ? -9.719 4.470 13.401 1.00 93.62 172 MET A O 1
ATOM 1393 N N . SER A 1 173 ? -10.149 6.656 13.719 1.00 92.56 173 SER A N 1
ATOM 1394 C CA . SER A 1 173 ? -10.745 6.533 15.054 1.00 92.56 173 SER A CA 1
ATOM 1395 C C . SER A 1 173 ? -12.152 5.934 15.058 1.00 92.56 173 SER A C 1
ATOM 1397 O O . SER A 1 173 ? -12.545 5.326 16.055 1.00 92.56 173 SER A O 1
ATOM 1399 N N . ASP A 1 174 ? -12.889 6.054 13.953 1.00 90.81 174 ASP A N 1
ATOM 1400 C CA . ASP A 1 174 ? -14.221 5.477 13.795 1.00 90.81 174 ASP A CA 1
ATOM 1401 C C . ASP A 1 174 ? -14.428 4.897 12.384 1.00 90.81 174 ASP A C 1
ATOM 1403 O O . ASP A 1 174 ? -15.156 5.442 11.553 1.00 90.81 174 ASP A O 1
ATOM 1407 N N . PRO A 1 175 ? -13.764 3.774 12.082 1.00 80.25 175 PRO A N 1
ATOM 1408 C CA . PRO A 1 175 ? -13.719 3.227 10.738 1.00 80.25 175 PRO A CA 1
ATOM 1409 C C . PRO A 1 175 ? -14.973 2.437 10.362 1.00 80.25 175 PRO A C 1
ATOM 1411 O O . PRO A 1 175 ? -14.965 1.877 9.277 1.00 80.25 175 PRO A O 1
ATOM 1414 N N . GLN A 1 176 ? -15.983 2.301 11.241 1.00 90.31 176 GLN A N 1
ATOM 1415 C CA . GLN A 1 176 ? -17.217 1.497 11.068 1.00 90.31 176 GLN A CA 1
ATOM 1416 C C . GLN A 1 176 ? -17.007 0.086 10.451 1.00 90.31 176 GLN A C 1
ATOM 1418 O O . GLN A 1 176 ? -17.904 -0.511 9.858 1.00 90.31 176 GLN A O 1
ATOM 1423 N N . LEU A 1 177 ? -15.809 -0.483 10.617 1.00 93.50 177 LEU A N 1
ATOM 1424 C CA . LEU A 1 177 ? -15.380 -1.783 10.102 1.00 93.50 177 LEU A CA 1
ATOM 1425 C C . LEU A 1 177 ? -14.617 -2.528 11.199 1.00 93.50 177 LEU A C 1
ATOM 1427 O O . LEU A 1 177 ? -13.911 -1.923 12.003 1.00 93.50 177 LEU A O 1
ATOM 1431 N N . LYS A 1 178 ? -14.730 -3.860 11.226 1.00 95.50 178 LYS A N 1
ATOM 1432 C CA . LYS A 1 178 ? -13.922 -4.715 12.122 1.00 95.50 178 LYS A CA 1
ATOM 1433 C C . LYS A 1 178 ? -12.550 -5.033 11.532 1.00 95.50 178 LYS A C 1
ATOM 1435 O O . LYS A 1 178 ? -11.584 -5.237 12.268 1.00 95.50 178 LYS A O 1
ATOM 1440 N N . ALA A 1 179 ? -12.485 -5.106 10.207 1.00 97.75 179 ALA A N 1
ATOM 1441 C CA . ALA A 1 179 ? -11.281 -5.399 9.459 1.00 97.75 179 ALA A CA 1
ATOM 1442 C C . ALA A 1 179 ? -11.390 -4.867 8.028 1.00 97.75 179 ALA A C 1
ATOM 1444 O O . ALA A 1 179 ? -12.492 -4.616 7.538 1.00 97.75 179 ALA A O 1
ATOM 1445 N N . PHE A 1 180 ? -10.245 -4.755 7.369 1.00 98.44 180 PHE A N 1
ATOM 1446 C CA . PHE A 1 180 ? -10.128 -4.548 5.931 1.00 98.44 180 PHE A CA 1
ATOM 1447 C C . PHE A 1 180 ? -8.862 -5.238 5.417 1.00 98.44 180 PHE A C 1
ATOM 1449 O O . PHE A 1 180 ? -8.069 -5.784 6.191 1.00 98.44 180 PHE A O 1
ATOM 1456 N N . TYR A 1 181 ? -8.691 -5.251 4.103 1.00 98.75 181 TYR A N 1
ATOM 1457 C CA . TYR A 1 181 ? -7.709 -6.092 3.430 1.00 98.75 181 TYR A CA 1
ATOM 1458 C C . TYR A 1 181 ? -6.839 -5.256 2.507 1.00 98.75 181 TYR A C 1
ATOM 1460 O O . TYR A 1 181 ? -7.337 -4.303 1.915 1.00 98.75 181 TYR A O 1
ATOM 1468 N N . ILE A 1 182 ? -5.561 -5.609 2.381 1.00 98.81 182 ILE A N 1
ATOM 1469 C CA . ILE A 1 182 ? -4.621 -4.942 1.474 1.00 98.81 182 ILE A CA 1
ATOM 1470 C C . ILE A 1 182 ? -3.898 -5.990 0.632 1.00 98.81 182 ILE A C 1
ATOM 1472 O O . ILE A 1 182 ? -3.342 -6.941 1.179 1.00 98.81 182 ILE A O 1
ATOM 1476 N N . ALA A 1 183 ? -3.862 -5.785 -0.682 1.00 98.62 183 ALA A N 1
ATOM 1477 C CA . ALA A 1 183 ? -2.865 -6.382 -1.560 1.00 98.62 183 ALA A CA 1
ATOM 1478 C C . ALA A 1 183 ? -1.782 -5.329 -1.832 1.00 98.62 183 ALA A C 1
ATOM 1480 O O . ALA A 1 183 ? -2.057 -4.269 -2.398 1.00 98.62 183 ALA A O 1
ATOM 1481 N N . PHE A 1 184 ? -0.563 -5.615 -1.386 1.00 98.62 184 PHE A N 1
ATOM 1482 C CA . PHE A 1 184 ? 0.614 -4.774 -1.555 1.00 98.62 184 PHE A CA 1
ATOM 1483 C C . PHE A 1 184 ? 1.568 -5.445 -2.537 1.00 98.62 184 PHE A C 1
ATOM 1485 O O . PHE A 1 184 ? 1.944 -6.600 -2.329 1.00 98.62 184 PHE A O 1
ATOM 1492 N N . LEU A 1 185 ? 1.946 -4.730 -3.593 1.00 98.12 185 LEU A N 1
ATOM 1493 C CA . LEU A 1 185 ? 2.751 -5.271 -4.681 1.00 98.12 185 LEU A CA 1
ATOM 1494 C C . LEU A 1 185 ? 3.854 -4.295 -5.095 1.00 98.12 185 LEU A C 1
ATOM 1496 O O . LEU A 1 185 ? 3.572 -3.129 -5.376 1.00 98.12 185 LEU A O 1
ATOM 1500 N N . ILE A 1 186 ? 5.088 -4.790 -5.193 1.00 97.31 186 ILE A N 1
ATOM 1501 C CA . ILE A 1 186 ? 6.207 -4.106 -5.857 1.00 97.31 186 ILE A CA 1
ATOM 1502 C C . ILE A 1 186 ? 6.773 -5.055 -6.910 1.00 97.31 186 ILE A C 1
ATOM 1504 O O . ILE A 1 186 ? 7.428 -6.023 -6.540 1.00 97.31 186 ILE A O 1
ATOM 1508 N N . ASP A 1 187 ? 6.559 -4.735 -8.184 1.00 96.25 187 ASP A N 1
ATOM 1509 C CA . ASP A 1 187 ? 7.232 -5.380 -9.316 1.00 96.25 187 ASP A CA 1
ATOM 1510 C C . ASP A 1 187 ? 8.666 -4.830 -9.396 1.00 96.25 187 ASP A C 1
ATOM 1512 O O . ASP A 1 187 ? 8.883 -3.651 -9.691 1.00 96.25 187 ASP A O 1
ATOM 1516 N N . ARG A 1 188 ? 9.648 -5.639 -8.997 1.00 92.25 188 ARG A N 1
ATOM 1517 C CA . ARG A 1 188 ? 11.036 -5.197 -8.793 1.00 92.25 188 ARG A CA 1
ATOM 1518 C C . ARG A 1 188 ? 11.864 -5.290 -10.058 1.00 92.25 188 ARG A C 1
ATOM 1520 O O . ARG A 1 188 ? 12.774 -4.480 -10.234 1.00 92.25 188 ARG A O 1
ATOM 1527 N N . ASN A 1 189 ? 11.591 -6.293 -10.884 1.00 94.69 189 ASN A N 1
ATOM 1528 C CA . ASN A 1 189 ? 12.286 -6.512 -12.149 1.00 94.69 189 ASN A CA 1
ATOM 1529 C C . ASN A 1 189 ? 11.549 -5.875 -13.341 1.00 94.69 189 ASN A C 1
ATOM 1531 O O . ASN A 1 189 ? 12.097 -5.871 -14.441 1.00 94.69 189 ASN A O 1
ATOM 1535 N N . LEU A 1 190 ? 10.373 -5.282 -13.099 1.00 95.44 190 LEU A N 1
ATOM 1536 C CA . LEU A 1 190 ? 9.559 -4.540 -14.059 1.00 95.44 190 LEU A CA 1
ATOM 1537 C C . LEU A 1 190 ? 9.070 -5.407 -15.227 1.00 95.44 190 LEU A C 1
ATOM 1539 O O . LEU A 1 190 ? 8.895 -4.906 -16.340 1.00 95.44 190 LEU A O 1
ATOM 1543 N N . ASN A 1 191 ? 8.865 -6.706 -14.994 1.00 96.94 191 ASN A N 1
ATOM 1544 C CA . ASN A 1 191 ? 8.424 -7.647 -16.026 1.00 96.94 191 ASN A CA 1
ATOM 1545 C C . ASN A 1 191 ? 6.887 -7.744 -16.144 1.00 96.94 191 ASN A C 1
ATOM 1547 O O . ASN A 1 191 ? 6.388 -8.414 -17.050 1.00 96.94 191 ASN A O 1
ATOM 1551 N N . GLY A 1 192 ? 6.130 -7.089 -15.254 1.00 96.69 192 GLY A N 1
ATOM 1552 C CA . GLY A 1 192 ? 4.667 -7.132 -15.236 1.00 96.69 192 GLY A CA 1
ATOM 1553 C C . GLY A 1 192 ? 4.070 -8.475 -14.797 1.00 96.69 192 GLY A C 1
ATOM 1554 O O . GLY A 1 192 ? 2.864 -8.684 -14.961 1.00 96.69 192 GLY A O 1
ATOM 1555 N N . ILE A 1 193 ? 4.878 -9.377 -14.243 1.00 98.12 193 ILE A N 1
ATOM 1556 C CA . ILE A 1 193 ? 4.497 -10.662 -13.654 1.00 98.12 193 ILE A CA 1
ATOM 1557 C C . ILE A 1 193 ? 4.738 -10.580 -12.150 1.00 98.12 193 ILE A C 1
ATOM 1559 O O . ILE A 1 193 ? 5.737 -10.050 -11.693 1.00 98.12 193 ILE A O 1
ATOM 1563 N N . ILE A 1 194 ? 3.811 -11.109 -11.358 1.00 98.12 194 ILE A N 1
ATOM 1564 C CA . ILE A 1 194 ? 3.944 -11.083 -9.902 1.00 98.12 194 ILE A CA 1
ATOM 1565 C C . ILE A 1 194 ? 4.918 -12.175 -9.467 1.00 98.12 194 ILE A C 1
ATOM 1567 O O . ILE A 1 194 ? 4.527 -13.336 -9.334 1.00 98.12 194 ILE A O 1
ATOM 1571 N N . ASP A 1 195 ? 6.166 -11.817 -9.194 1.00 97.56 195 ASP A N 1
ATOM 1572 C CA . ASP A 1 195 ? 7.187 -12.770 -8.779 1.00 97.56 195 ASP A CA 1
ATOM 1573 C C . ASP A 1 195 ? 7.149 -13.070 -7.269 1.00 97.56 195 ASP A C 1
ATOM 1575 O O . ASP A 1 195 ? 6.521 -12.400 -6.434 1.00 97.56 195 ASP A O 1
ATOM 1579 N N . LYS A 1 196 ? 7.822 -14.157 -6.877 1.00 95.44 196 LYS A N 1
ATOM 1580 C CA . LYS A 1 196 ? 7.907 -14.558 -5.469 1.00 95.44 196 LYS A CA 1
ATOM 1581 C C . LYS A 1 196 ? 8.600 -13.462 -4.653 1.00 95.44 196 LYS A C 1
ATOM 1583 O O . LYS A 1 196 ? 9.757 -13.139 -4.886 1.00 95.44 196 LYS A O 1
ATOM 1588 N N . GLY A 1 197 ? 7.916 -12.982 -3.614 1.00 94.00 197 GLY A N 1
ATOM 1589 C CA . GLY A 1 197 ? 8.426 -11.936 -2.718 1.00 94.00 197 GLY A CA 1
ATOM 1590 C C . GLY A 1 197 ? 7.962 -10.523 -3.073 1.00 94.00 197 GLY A C 1
ATOM 1591 O O . GLY A 1 197 ? 8.209 -9.603 -2.297 1.00 94.00 197 GLY A O 1
ATOM 1592 N N . GLU A 1 198 ? 7.248 -10.353 -4.185 1.00 96.62 198 GLU A N 1
ATOM 1593 C CA . GLU A 1 198 ? 6.721 -9.056 -4.624 1.00 96.62 198 GLU A CA 1
ATOM 1594 C C . GLU A 1 198 ? 5.343 -8.744 -4.044 1.00 96.62 198 GLU A C 1
ATOM 1596 O O . GLU A 1 198 ? 5.028 -7.584 -3.784 1.00 96.62 198 GLU A O 1
ATOM 1601 N N . LEU A 1 199 ? 4.540 -9.784 -3.798 1.00 97.94 199 LEU A N 1
ATOM 1602 C CA . LEU A 1 199 ? 3.182 -9.684 -3.273 1.00 97.94 199 LEU A CA 1
ATOM 1603 C C . LEU A 1 199 ? 3.123 -9.982 -1.770 1.00 97.94 199 LEU A C 1
ATOM 1605 O O . LEU A 1 199 ? 3.540 -11.049 -1.306 1.00 97.94 199 LEU A O 1
ATOM 1609 N N . LYS A 1 200 ? 2.497 -9.072 -1.023 1.00 98.19 200 LYS A N 1
ATOM 1610 C CA . LYS A 1 200 ? 2.058 -9.268 0.363 1.00 98.19 200 LYS A CA 1
ATOM 1611 C C . LYS A 1 200 ? 0.549 -9.034 0.454 1.00 98.19 200 LYS A C 1
ATOM 1613 O O . LYS A 1 200 ? 0.030 -8.055 -0.077 1.00 98.19 200 LYS A O 1
ATOM 1618 N N . LYS A 1 201 ? -0.159 -9.917 1.152 1.00 98.56 201 LYS A N 1
ATOM 1619 C CA . LYS A 1 201 ? -1.597 -9.824 1.421 1.00 98.56 201 LYS A CA 1
ATOM 1620 C C . LYS A 1 201 ? -1.811 -9.641 2.918 1.00 98.56 201 LYS A C 1
ATOM 1622 O O . LYS A 1 201 ? -1.395 -10.481 3.717 1.00 98.56 201 LYS A O 1
ATOM 1627 N N . LEU A 1 202 ? -2.469 -8.558 3.304 1.00 98.56 202 LEU A N 1
ATOM 1628 C CA . LEU A 1 202 ? -2.725 -8.225 4.699 1.00 98.56 202 LEU A CA 1
ATOM 1629 C C . LEU A 1 202 ? -4.209 -8.306 5.019 1.00 98.56 202 LEU A C 1
ATOM 1631 O O . LEU A 1 202 ? -5.045 -7.798 4.276 1.00 98.56 202 LEU A O 1
ATOM 1635 N N . THR A 1 203 ? -4.518 -8.872 6.180 1.00 98.56 203 THR A N 1
ATOM 1636 C CA . THR A 1 203 ? -5.773 -8.616 6.891 1.00 98.56 203 THR A CA 1
ATOM 1637 C C . THR A 1 203 ? -5.480 -7.665 8.042 1.00 98.56 203 THR A C 1
ATOM 1639 O O . THR A 1 203 ? -4.801 -8.045 8.996 1.00 98.56 203 THR A O 1
ATOM 1642 N N . LEU A 1 204 ? -5.992 -6.440 7.981 1.00 98.38 204 LEU A N 1
ATOM 1643 C CA . LEU A 1 204 ? -5.868 -5.469 9.063 1.00 98.38 204 LEU A CA 1
ATOM 1644 C C . LEU A 1 204 ? -7.108 -5.544 9.946 1.00 98.38 204 LEU A C 1
ATOM 1646 O O . LEU A 1 204 ? -8.210 -5.244 9.496 1.00 98.38 204 LEU A O 1
ATOM 1650 N N . LYS A 1 205 ? -6.936 -5.987 11.195 1.00 97.94 205 LYS A N 1
ATOM 1651 C CA . LYS A 1 205 ? -8.017 -6.081 12.189 1.00 97.94 205 LYS A CA 1
ATOM 1652 C C . LYS A 1 205 ? -7.858 -4.989 13.231 1.00 97.94 205 LYS A C 1
ATOM 1654 O O . LYS A 1 205 ? -6.763 -4.822 13.770 1.00 97.94 205 LYS A O 1
ATOM 1659 N N . TYR A 1 206 ? -8.946 -4.307 13.563 1.00 95.81 206 TYR A N 1
ATOM 1660 C CA . TYR A 1 206 ? -8.928 -3.371 14.680 1.00 95.81 206 TYR A CA 1
ATOM 1661 C C . TYR A 1 206 ? -8.815 -4.122 16.012 1.00 95.81 206 TYR A C 1
ATOM 1663 O O . TYR A 1 206 ? -9.401 -5.197 16.177 1.00 95.81 206 TYR A O 1
ATOM 1671 N N . LYS A 1 207 ? -8.005 -3.579 16.924 1.00 91.38 207 LYS A N 1
ATOM 1672 C CA . LYS A 1 207 ? -7.901 -4.020 18.320 1.00 91.38 207 LYS A CA 1
ATOM 1673 C C . LYS A 1 207 ? -9.147 -3.651 19.114 1.00 91.38 207 LYS A C 1
ATOM 1675 O O . LYS A 1 207 ? -9.744 -2.589 18.819 1.00 91.38 207 LYS A O 1
#

Nearest PDB structures (foldseek):
  3iy3-assembly1_B  TM=3.596E-01  e=7.925E-02  Mus musculus
  8rbz-assembly1_a  TM=2.504E-01  e=8.617E+00  Homo sapiens

Solvent-accessible surface area (backbone atoms only — not comparable to full-atom values): 11806 Å² total; per-residue (Å²): 135,85,82,79,60,73,71,61,59,54,54,55,56,59,54,63,72,62,71,80,71,72,85,74,75,72,75,78,70,79,81,79,52,71,70,40,43,28,46,36,44,93,94,40,80,42,76,52,87,49,57,65,43,78,49,78,39,66,61,47,52,37,30,44,33,36,47,44,46,62,32,39,79,90,79,66,46,77,34,37,44,39,43,27,24,27,75,55,69,73,63,62,75,62,56,58,74,73,37,48,36,71,75,21,72,28,62,16,88,88,18,57,50,84,58,47,93,90,75,25,56,76,43,48,57,42,39,83,57,28,16,45,65,29,34,36,61,47,94,93,50,50,50,39,46,82,78,45,80,58,85,75,34,29,37,34,35,41,66,34,58,22,40,32,44,94,95,40,83,27,50,32,70,60,60,94,59,68,51,37,31,36,45,38,36,38,58,84,85,69,79,57,48,35,49,93,70,28,55,36,37,38,39,43,30,59,108

Foldseek 3Di:
DDDDDPVVVVVVVVVVVPPPDDPPPPPPDPDDDQLWKWKADPNDTDIDPDLEEEDEDALFKIKIKHKWFAQDPVVRRQFKKWKAKAQDPVLVVQDDAFDFLCSNQASRPPQADDADQPQADPAREHDSRHTHIFHHHDPNDGNWDFDDDDDRMTTTMHIHQWYDDPNDIGGSNCNVGQWMKMWIFGPRVPPRGGHPSGTHIYIYGYD

pLDDT: mean 88.38, std 16.0, range [38.62, 98.81]

Radius of gyration: 24.18 Å; Cα contacts (8 Å, |Δi|>4): 411; chains: 1; bounding box: 79×35×72 Å

Secondary structure (DSSP, 8-state):
-PPPPHHHHHHHHHHHTTS--------------TT-EEEEETTEEEEE-SSEEEEEE-SS-EEEEEEEEPPBTTTTB---EEEEEESSGGGGGG--TT-BGGGSTTTSTT-BPPPBTTTB--SEEB-SS-BEEE-EEETTEESSEEEEEETTEEEEEEEE-EEEETTEEEETTS-S-SEEEEEEE--SS-SSB--TTTEEEEEEEE-

Mean predicted aligned error: 8.83 Å

Organism: NCBI:txid2594478

Sequence (207 aa):
MKPIPTTILLAIIFFLLNACKTLKTSEAQPKMTTTDLIVFQDGKETVVHKPVETVKIGKKEFSLRFYNKRYDPENIILHTARIAAFKDPLQLDKVNVGMSMSDVPYFSGGTGLAANSNIGYDKLRLRNDAHHYTYYTNEDRKRLNLLEENGELLKLEFDIPALYYNDTDYKMSDPQLKAFYIAFLIDRNLNGIIDKGELKKLTLKYK